Protein AF-A0A2T4UNY2-F1 (afdb_monomer)

Organism: NCBI:txid1328867

Mean predicted aligned error: 14.96 Å

Radius of gyration: 27.65 Å; Cα contacts (8 Å, |Δi|>4): 190; chains: 1; bounding box: 58×80×64 Å

Foldseek 3Di:
DPDVPVVVVPVPDDDDDDDDDDDDDDDDDDPDDDPPPPDDDDDPPPPPDPPPDDPVQVVFFLDKDWDAFPQRWIKIKTWGQKDFPDPVLRVLLSCCSNPDPLVVLLDPVQLVVLLVVQQVDQAWDQDPVRDIDGCGPPDPNDDSRNSSVSSSVVSSVVSSVVSCVVVVNPDDRPGTDIDMDMDGPPDDD

Secondary structure (DSSP, 8-state):
--SSSSTTTGGGS--------------------------S---------TTSS-HHHHTT-SEEEEEE-TTS-EEEEEEEEEE-S-HHHHHHHHHHHHHS-HHHHT-HHHHHHHHHHHHHS--EEE-TTS-EEE-STTSTT--HHHHHHHHHHHHHHHHHHHHHHHTT--S--TT-EEEEEEE-TT---

pLDDT: mean 76.14, std 20.35, range [33.59, 97.94]

Solvent-accessible surface area (backbone atoms only — not comparable to full-atom values): 12110 Å² total; per-residue (Å²): 139,88,74,80,71,65,71,76,65,65,79,80,73,84,90,83,87,84,88,82,84,90,83,83,91,84,87,83,87,86,87,72,85,80,82,79,78,84,75,87,75,96,67,86,73,73,71,88,65,79,78,88,59,64,74,75,54,70,81,50,42,52,38,72,53,71,51,72,37,83,86,67,20,56,29,40,37,38,38,31,58,59,42,52,82,48,70,65,62,34,53,51,53,49,48,46,52,58,72,52,64,60,70,72,62,67,32,68,71,53,42,53,51,37,41,56,51,58,64,70,47,92,38,67,41,71,47,97,87,69,51,73,44,78,44,33,82,88,34,97,81,39,35,68,30,47,47,50,52,49,17,55,53,48,55,51,51,53,51,51,51,51,50,38,49,74,74,64,54,82,70,84,58,89,57,56,46,62,46,66,51,76,49,48,70,81,57,56,115

Sequence (189 aa):
MSAELDFLQNAVQEETSEAGRRKRWARPVVTGVATLLLFGGAATTAAATGLWQPPWWADEALTSFSYTLPSGAECNHLVGVVQGSDPESIAIVESFYRDTDIDALLNEDAIDTAIAQIRSEENMFVNDDGSKEPAGWGTAQYSADHEYDSAVSRILMNAVDAKLDAEGLLGFDQNLTYLGNGNCPGADW

Structure (mmCIF, N/CA/C/O backbone):
data_AF-A0A2T4UNY2-F1
#
_entry.id   AF-A0A2T4UNY2-F1
#
loop_
_atom_site.group_PDB
_atom_site.id
_atom_site.type_symbol
_atom_site.label_atom_id
_atom_site.label_alt_id
_atom_site.label_comp_id
_atom_site.label_asym_id
_atom_site.label_entity_id
_atom_site.label_seq_id
_atom_site.pdbx_PDB_ins_code
_atom_site.Cartn_x
_atom_site.Cartn_y
_atom_site.Cartn_z
_atom_site.occupancy
_atom_site.B_iso_or_equiv
_atom_site.auth_seq_id
_atom_site.auth_comp_id
_atom_site.auth_asym_id
_atom_site.auth_atom_id
_atom_site.pdbx_PDB_model_num
ATOM 1 N N . MET A 1 1 ? 37.351 -26.932 43.961 1.00 53.97 1 MET A N 1
ATOM 2 C CA . MET A 1 1 ? 37.799 -27.148 42.568 1.00 53.97 1 MET A CA 1
ATOM 3 C C . MET A 1 1 ? 38.320 -28.569 42.459 1.00 53.97 1 MET A C 1
ATOM 5 O O . MET A 1 1 ? 39.057 -28.970 43.348 1.00 53.97 1 MET A O 1
ATOM 9 N N . SER A 1 2 ? 37.921 -29.279 41.401 1.00 55.59 2 SER A N 1
ATOM 10 C CA . SER A 1 2 ? 38.406 -30.616 41.000 1.00 55.59 2 SER A CA 1
ATOM 11 C C . SER A 1 2 ? 37.758 -31.843 41.655 1.00 55.59 2 SER A C 1
ATOM 13 O O . SER A 1 2 ? 38.454 -32.667 42.234 1.00 55.59 2 SER A O 1
ATOM 15 N N . ALA A 1 3 ? 36.435 -31.992 41.518 1.00 48.09 3 ALA A N 1
ATOM 16 C CA . ALA A 1 3 ? 35.792 -33.311 41.647 1.00 48.09 3 ALA A CA 1
ATOM 17 C C . ALA A 1 3 ? 34.565 -33.505 40.727 1.00 48.09 3 ALA A C 1
ATOM 19 O O . ALA A 1 3 ? 34.232 -34.636 40.403 1.00 48.09 3 ALA A O 1
ATOM 20 N N . GLU A 1 4 ? 33.928 -32.434 40.236 1.00 47.62 4 GLU A N 1
ATOM 21 C CA . GLU A 1 4 ? 32.781 -32.544 39.307 1.00 47.62 4 GLU A CA 1
ATOM 22 C C . GLU A 1 4 ? 33.158 -32.494 37.813 1.00 47.62 4 GLU A C 1
ATOM 24 O O . GLU A 1 4 ? 32.298 -32.660 36.954 1.00 47.62 4 GLU A O 1
ATOM 29 N N . LEU A 1 5 ? 34.441 -32.310 37.479 1.00 47.47 5 LEU A N 1
ATOM 30 C CA . LEU A 1 5 ? 34.909 -32.251 36.084 1.00 47.47 5 LEU A CA 1
ATOM 31 C C . LEU A 1 5 ? 35.258 -33.623 35.474 1.00 47.47 5 LEU A C 1
ATOM 33 O O . LEU A 1 5 ? 35.320 -33.727 34.253 1.00 47.47 5 LEU A O 1
ATOM 37 N N . ASP A 1 6 ? 35.397 -34.681 36.281 1.00 46.50 6 ASP A N 1
ATOM 38 C CA . ASP A 1 6 ? 35.794 -36.015 35.789 1.00 46.50 6 ASP A CA 1
ATOM 39 C C . ASP A 1 6 ? 34.604 -36.901 35.373 1.00 46.50 6 ASP A C 1
ATOM 41 O O . ASP A 1 6 ? 34.777 -37.894 34.665 1.00 46.50 6 ASP A O 1
ATOM 45 N N . PHE A 1 7 ? 33.371 -36.545 35.750 1.00 50.12 7 PHE A N 1
ATOM 46 C CA . PHE A 1 7 ? 32.188 -37.338 35.390 1.00 50.12 7 PHE A CA 1
ATOM 47 C C . PHE A 1 7 ? 31.704 -37.073 33.954 1.00 50.12 7 PHE A C 1
ATOM 49 O O . PHE A 1 7 ? 31.133 -37.956 33.320 1.00 50.12 7 PHE A O 1
ATOM 56 N N . LEU A 1 8 ? 31.994 -35.893 33.394 1.00 46.75 8 LEU A N 1
ATOM 57 C CA . LEU A 1 8 ? 31.591 -35.541 32.027 1.00 46.75 8 LEU A CA 1
ATOM 58 C C . LEU A 1 8 ? 32.610 -35.955 30.950 1.00 46.75 8 LEU A C 1
ATOM 60 O O . LEU A 1 8 ? 32.288 -35.893 29.767 1.00 46.75 8 LEU A O 1
ATOM 64 N N . GLN A 1 9 ? 33.806 -36.425 31.326 1.00 51.28 9 GLN A N 1
ATOM 65 C CA . GLN A 1 9 ? 34.819 -36.906 30.371 1.00 51.28 9 GLN A CA 1
ATOM 66 C C . GLN A 1 9 ? 34.769 -38.422 30.112 1.00 51.28 9 GLN A C 1
ATOM 68 O O . GLN A 1 9 ? 35.284 -38.875 29.093 1.00 51.28 9 GLN A O 1
ATOM 73 N N . ASN A 1 10 ? 34.085 -39.204 30.955 1.00 46.84 10 ASN A N 1
ATOM 74 C CA . ASN A 1 10 ? 34.029 -40.669 30.825 1.00 46.84 10 ASN A CA 1
ATOM 75 C C . ASN A 1 10 ? 32.850 -41.206 29.991 1.00 46.84 10 ASN A C 1
ATOM 77 O O . ASN A 1 10 ? 32.760 -42.408 29.774 1.00 46.84 10 ASN A O 1
ATOM 81 N N . ALA A 1 11 ? 31.967 -40.348 29.470 1.00 45.94 11 ALA A N 1
ATOM 82 C CA . ALA A 1 11 ? 30.874 -40.778 28.586 1.00 45.94 11 ALA A CA 1
ATOM 83 C C . ALA A 1 11 ? 31.282 -40.882 27.100 1.00 45.94 11 ALA A C 1
ATOM 85 O O . ALA A 1 11 ? 30.466 -41.247 26.259 1.00 45.94 11 ALA A O 1
ATOM 86 N N . VAL A 1 12 ? 32.534 -40.554 26.758 1.00 49.91 12 VAL A N 1
ATOM 87 C CA . VAL A 1 12 ? 33.008 -40.461 25.362 1.00 49.91 12 VAL A CA 1
ATOM 88 C C . VAL A 1 12 ? 33.789 -41.704 24.914 1.00 49.91 12 VAL A C 1
ATOM 90 O O . VAL A 1 12 ? 34.267 -41.761 23.784 1.00 49.91 12 VAL A O 1
ATOM 93 N N . GLN A 1 13 ? 33.918 -42.741 25.745 1.00 47.53 13 GLN A N 1
ATOM 94 C CA . GLN A 1 13 ? 34.883 -43.793 25.439 1.00 47.53 13 GLN A CA 1
ATOM 95 C C . GLN A 1 13 ? 34.463 -45.195 25.869 1.00 47.53 13 GLN A C 1
ATOM 97 O O . GLN A 1 13 ? 35.199 -45.830 26.606 1.00 47.53 13 GLN A O 1
ATOM 102 N N . GLU A 1 14 ? 33.334 -45.709 25.365 1.00 41.00 14 GLU A N 1
ATOM 103 C CA . GLU A 1 14 ? 33.102 -47.165 25.337 1.00 41.00 14 GLU A CA 1
ATOM 104 C C . GLU A 1 14 ? 31.924 -47.585 24.437 1.00 41.00 14 GLU A C 1
ATOM 106 O O . GLU A 1 14 ? 30.874 -47.998 24.901 1.00 41.00 14 GLU A O 1
ATOM 111 N N . GLU A 1 15 ? 32.107 -47.539 23.118 1.00 40.91 15 GLU A N 1
ATOM 112 C CA . GLU A 1 15 ? 31.490 -48.535 22.225 1.00 40.91 15 GLU A CA 1
ATOM 113 C C . GLU A 1 15 ? 32.466 -48.851 21.087 1.00 40.91 15 GLU A C 1
ATOM 115 O O . GLU A 1 15 ? 32.293 -48.522 19.916 1.00 40.91 15 GLU A O 1
ATOM 120 N N . THR A 1 16 ? 33.565 -49.503 21.458 1.00 40.44 16 THR A N 1
ATOM 121 C CA . THR A 1 16 ? 34.363 -50.286 20.518 1.00 40.44 16 THR A CA 1
ATOM 122 C C . THR A 1 16 ? 34.572 -51.672 21.095 1.00 40.44 16 THR A C 1
ATOM 124 O O . THR A 1 16 ? 35.519 -51.887 21.843 1.00 40.44 16 THR A O 1
ATOM 127 N N . SER A 1 17 ? 33.715 -52.619 20.721 1.00 40.00 17 SER A N 1
ATOM 128 C CA . SER A 1 17 ? 34.119 -54.014 20.533 1.00 40.00 17 SER A CA 1
ATOM 129 C C . SER A 1 17 ? 32.975 -54.8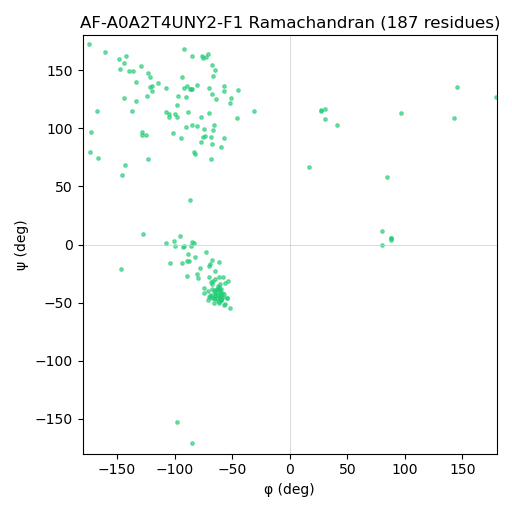29 19.938 1.00 40.00 17 SER A C 1
ATOM 131 O O . SER A 1 17 ? 32.178 -55.386 20.677 1.00 40.00 17 SER A O 1
ATOM 133 N N . GLU A 1 18 ? 32.985 -55.014 18.619 1.00 44.75 18 GLU A N 1
ATOM 134 C CA . GLU A 1 18 ? 32.716 -56.331 18.036 1.00 44.75 18 GLU A CA 1
ATOM 135 C C . GLU A 1 18 ? 33.590 -56.525 16.786 1.00 44.75 18 GLU A C 1
ATOM 137 O O . GLU A 1 18 ? 33.676 -55.683 15.891 1.00 44.75 18 GLU A O 1
ATOM 142 N N . ALA A 1 19 ? 34.331 -57.632 16.778 1.00 39.38 19 ALA A N 1
ATOM 143 C CA . ALA A 1 19 ? 35.347 -57.970 15.793 1.00 39.38 19 ALA A CA 1
ATOM 144 C C . ALA A 1 19 ? 34.762 -58.796 14.634 1.00 39.38 19 ALA A C 1
ATOM 146 O O . ALA A 1 19 ? 34.096 -59.802 14.862 1.00 39.38 19 ALA A O 1
ATOM 147 N N . GLY A 1 20 ? 35.104 -58.457 13.381 1.00 35.16 20 GLY A N 1
ATOM 148 C CA . GLY A 1 20 ? 34.684 -59.254 12.219 1.00 35.16 20 GLY A CA 1
ATOM 149 C C . GLY A 1 20 ? 35.257 -58.850 10.849 1.00 35.16 20 GLY A C 1
ATOM 150 O O . GLY A 1 20 ? 34.577 -58.238 10.044 1.00 35.16 20 GLY A O 1
ATOM 151 N N . ARG A 1 21 ? 36.505 -59.255 10.558 1.00 43.34 21 ARG A N 1
ATOM 152 C CA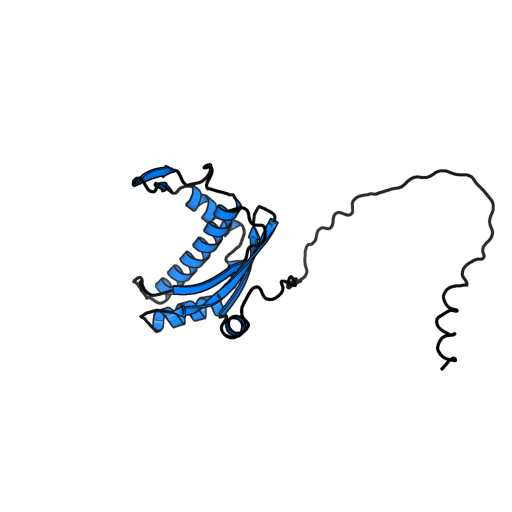 . ARG A 1 21 ? 37.082 -59.612 9.226 1.00 43.34 21 ARG A CA 1
ATOM 153 C C . ARG A 1 21 ? 36.744 -58.779 7.948 1.00 43.34 21 ARG A C 1
ATOM 155 O O . ARG A 1 21 ? 35.806 -59.067 7.221 1.00 43.34 21 ARG A O 1
ATOM 162 N N . ARG A 1 22 ? 37.719 -57.937 7.555 1.00 48.34 22 ARG A N 1
ATOM 163 C CA . ARG A 1 22 ? 38.259 -57.616 6.195 1.00 48.34 22 ARG A CA 1
ATOM 164 C C . ARG A 1 22 ? 37.334 -57.691 4.949 1.00 48.34 22 ARG A C 1
ATOM 166 O O . ARG A 1 22 ? 37.122 -58.784 4.426 1.00 48.34 22 ARG A O 1
ATOM 173 N N . LYS A 1 23 ? 37.117 -56.540 4.277 1.00 40.69 23 LYS A N 1
ATOM 174 C CA . LYS A 1 23 ? 37.312 -56.366 2.809 1.00 40.69 23 LYS A CA 1
ATOM 175 C C . LYS A 1 23 ? 37.286 -54.887 2.343 1.00 40.69 23 LYS A C 1
ATOM 177 O O . LYS A 1 23 ? 36.274 -54.218 2.428 1.00 40.69 23 LYS A O 1
ATOM 182 N N . ARG A 1 24 ? 38.450 -54.440 1.846 1.00 39.66 24 ARG A N 1
ATOM 183 C CA . ARG A 1 24 ? 38.755 -53.505 0.731 1.00 39.66 24 ARG A CA 1
ATOM 184 C C . ARG A 1 24 ? 37.737 -52.410 0.316 1.00 39.66 24 ARG A C 1
ATOM 186 O O . ARG A 1 24 ? 36.717 -52.718 -0.276 1.00 39.66 24 ARG A O 1
ATOM 193 N N . TRP A 1 25 ? 38.164 -51.152 0.496 1.00 45.66 25 TRP A N 1
ATOM 194 C CA . TRP A 1 25 ? 38.106 -49.994 -0.428 1.00 45.66 25 TRP A CA 1
ATOM 195 C C . TRP A 1 25 ? 36.996 -49.943 -1.502 1.00 45.66 25 TRP A C 1
ATOM 197 O O . TRP A 1 25 ? 37.083 -50.674 -2.484 1.00 45.66 25 TRP A O 1
ATOM 207 N N . ALA A 1 26 ? 36.092 -48.956 -1.391 1.00 43.84 26 ALA A N 1
ATOM 208 C CA . ALA A 1 26 ? 35.826 -47.901 -2.393 1.00 43.84 26 ALA A CA 1
ATOM 209 C C . ALA A 1 26 ? 34.689 -46.959 -1.915 1.00 43.84 26 ALA A C 1
ATOM 211 O O . ALA A 1 26 ? 33.610 -47.411 -1.553 1.00 43.84 26 ALA A O 1
ATOM 212 N N . ARG A 1 27 ? 34.948 -45.645 -1.909 1.00 45.12 27 ARG A N 1
ATOM 213 C CA . ARG A 1 27 ? 33.953 -44.540 -1.857 1.00 45.12 27 ARG A CA 1
ATOM 214 C C . ARG A 1 27 ? 33.299 -44.390 -3.260 1.00 45.12 27 ARG A C 1
ATOM 216 O O . ARG A 1 27 ? 33.960 -44.855 -4.191 1.00 45.12 27 ARG A O 1
ATOM 223 N N . PRO A 1 28 ? 32.126 -43.732 -3.483 1.00 48.19 28 PRO A N 1
ATOM 224 C CA . PRO A 1 28 ? 31.689 -42.487 -2.822 1.00 48.19 28 PRO A CA 1
ATOM 225 C C . PRO A 1 28 ? 30.170 -42.247 -2.578 1.00 48.19 28 PRO A C 1
ATOM 227 O O . PRO A 1 28 ? 29.296 -42.824 -3.209 1.00 48.19 28 PRO A O 1
ATOM 230 N N . VAL A 1 29 ? 29.924 -41.334 -1.627 1.00 48.44 29 VAL A N 1
ATOM 231 C CA . VAL A 1 29 ? 28.964 -40.204 -1.602 1.00 48.44 29 VAL A CA 1
ATOM 232 C C . VAL A 1 29 ? 27.646 -40.349 -2.385 1.00 48.44 29 VAL A C 1
ATOM 234 O O . VAL A 1 29 ? 27.611 -40.181 -3.600 1.00 48.44 29 VAL A O 1
ATOM 237 N N . VAL A 1 30 ? 26.541 -40.509 -1.648 1.00 45.00 30 VAL A N 1
ATOM 238 C CA . VAL A 1 30 ? 25.178 -40.210 -2.117 1.00 45.00 30 VAL A CA 1
ATOM 239 C C . VAL A 1 30 ? 24.782 -38.863 -1.512 1.00 45.00 30 VAL A C 1
ATOM 241 O O . VAL A 1 30 ? 24.361 -38.796 -0.361 1.00 45.00 30 VAL A O 1
ATOM 244 N N . THR A 1 31 ? 24.959 -37.781 -2.269 1.00 47.00 31 THR A N 1
ATOM 245 C CA . THR A 1 31 ? 24.364 -36.476 -1.946 1.00 47.00 31 THR A CA 1
ATOM 246 C C . THR A 1 31 ? 23.053 -36.390 -2.717 1.00 47.00 31 THR A C 1
ATOM 248 O O . THR A 1 31 ? 23.039 -36.036 -3.892 1.00 47.00 31 THR A O 1
ATOM 251 N N . GLY A 1 32 ? 21.962 -36.816 -2.084 1.00 40.09 32 GLY A N 1
ATOM 252 C CA . GLY A 1 32 ? 20.610 -36.735 -2.631 1.00 40.09 32 GLY A CA 1
ATOM 253 C C . GLY A 1 32 ? 19.841 -35.617 -1.941 1.00 40.09 32 GLY A C 1
ATOM 254 O O . GLY A 1 32 ? 19.542 -35.726 -0.759 1.00 40.09 32 G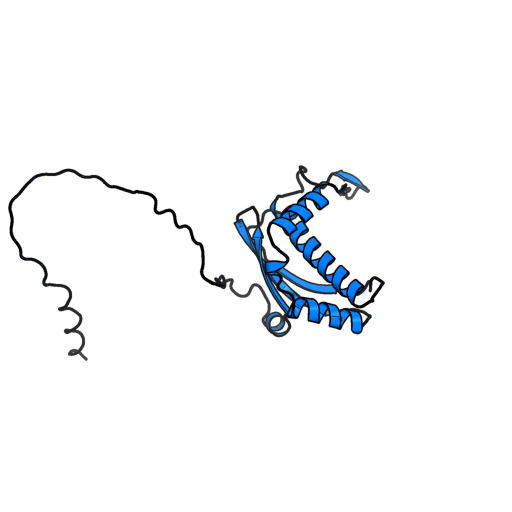LY A O 1
ATOM 255 N N . VAL A 1 33 ? 19.596 -34.550 -2.697 1.00 47.66 33 VAL A N 1
ATOM 256 C CA .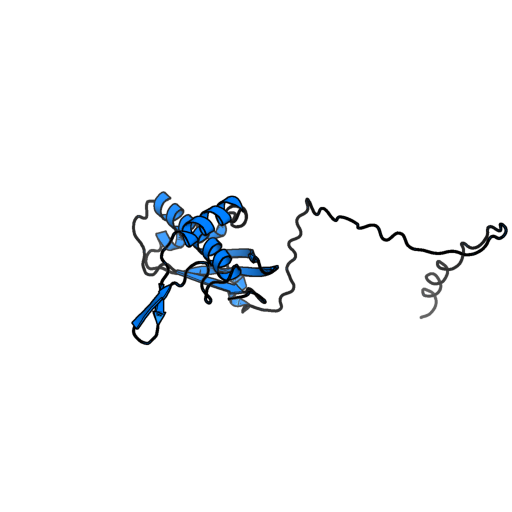 VAL A 1 33 ? 18.834 -33.329 -2.397 1.00 47.66 33 VAL A CA 1
ATOM 257 C C . VAL A 1 33 ? 17.675 -33.559 -1.415 1.00 47.66 33 VAL A C 1
ATOM 259 O O . VAL A 1 33 ? 16.707 -34.240 -1.741 1.00 47.66 33 VAL A O 1
ATOM 262 N N . ALA A 1 34 ? 17.757 -32.948 -0.230 1.00 43.97 34 ALA A N 1
ATOM 263 C CA . ALA A 1 34 ? 16.608 -32.784 0.651 1.00 43.97 34 ALA A CA 1
ATOM 264 C C . ALA A 1 34 ? 15.787 -31.588 0.151 1.00 43.97 34 ALA A C 1
ATOM 266 O O . ALA A 1 34 ? 16.161 -30.434 0.351 1.00 43.97 34 ALA A O 1
ATOM 267 N N . THR A 1 35 ? 14.684 -31.863 -0.538 1.00 47.50 35 THR A N 1
ATOM 268 C CA . THR A 1 35 ? 13.620 -30.891 -0.800 1.00 47.50 35 THR A CA 1
ATOM 269 C C . THR A 1 35 ? 12.955 -30.533 0.528 1.00 47.50 35 THR A C 1
ATOM 271 O O . THR A 1 35 ? 12.109 -31.269 1.033 1.00 47.50 35 THR A O 1
ATOM 274 N N . LEU A 1 36 ? 13.350 -29.406 1.120 1.00 48.91 36 LEU A N 1
ATOM 275 C CA . LEU A 1 36 ? 12.622 -28.802 2.234 1.00 48.91 36 LEU A CA 1
ATOM 276 C C . LEU A 1 36 ? 11.385 -28.088 1.678 1.00 48.91 36 LEU A C 1
ATOM 278 O O . LEU A 1 36 ? 11.418 -26.911 1.339 1.00 48.91 36 LEU A O 1
ATOM 282 N N . LEU A 1 37 ? 10.292 -28.843 1.566 1.00 50.94 37 LEU A N 1
ATOM 283 C CA . LEU A 1 37 ? 8.938 -28.300 1.527 1.00 50.94 37 LEU A CA 1
ATOM 284 C C . LEU A 1 37 ? 8.639 -27.714 2.913 1.00 50.94 37 LEU A C 1
ATOM 286 O O . LEU A 1 37 ? 8.224 -28.437 3.817 1.00 50.94 37 LEU A O 1
ATOM 290 N N . LEU A 1 38 ? 8.893 -26.420 3.098 1.00 50.28 38 LEU A N 1
ATOM 291 C CA . LEU A 1 38 ? 8.460 -25.683 4.285 1.00 50.28 38 LEU A CA 1
ATOM 292 C C . LEU A 1 38 ? 6.998 -25.262 4.099 1.00 50.28 38 LEU A C 1
ATOM 294 O O . LEU A 1 38 ? 6.695 -24.124 3.769 1.00 50.28 38 LEU A O 1
ATOM 298 N N . PHE A 1 39 ? 6.086 -26.213 4.301 1.00 57.59 39 PHE A N 1
ATOM 299 C CA . PHE A 1 39 ? 4.699 -25.906 4.631 1.00 57.59 39 PHE A CA 1
ATOM 300 C C . PHE A 1 39 ? 4.526 -26.018 6.144 1.00 57.59 39 PHE A C 1
ATOM 302 O O . PHE A 1 39 ? 4.692 -27.098 6.710 1.00 57.59 39 PHE A O 1
ATOM 309 N N . GLY A 1 40 ? 4.123 -24.914 6.770 1.00 39.28 40 GLY A N 1
ATOM 310 C CA . GLY A 1 40 ? 3.494 -24.915 8.086 1.00 39.28 40 GLY A CA 1
ATOM 311 C C . GLY A 1 40 ? 4.434 -24.643 9.256 1.00 39.28 40 GLY A C 1
ATOM 312 O O . GLY A 1 40 ? 5.245 -25.480 9.642 1.00 39.28 40 GLY A O 1
ATOM 313 N N . GLY A 1 41 ? 4.227 -23.496 9.893 1.00 33.59 41 GLY A N 1
ATOM 314 C CA . GLY A 1 41 ? 4.743 -23.223 11.227 1.00 33.59 41 GLY A CA 1
ATOM 315 C C . GLY A 1 41 ? 5.186 -21.782 11.360 1.00 33.59 41 GLY A C 1
ATOM 316 O O . GLY A 1 41 ? 6.202 -21.402 10.794 1.00 33.59 41 GLY A O 1
ATOM 317 N N . ALA A 1 42 ? 4.416 -21.005 12.119 1.00 46.72 42 ALA A N 1
ATOM 318 C CA . ALA A 1 42 ? 4.745 -19.651 12.521 1.00 46.72 42 ALA A CA 1
ATOM 319 C C . ALA A 1 42 ? 6.198 -19.565 13.012 1.00 46.72 42 ALA A C 1
ATOM 321 O O . ALA A 1 42 ? 6.542 -20.043 14.093 1.00 46.72 42 ALA A O 1
ATOM 322 N N . ALA A 1 43 ? 7.038 -18.934 12.208 1.00 35.72 43 ALA A N 1
ATOM 323 C CA . ALA A 1 43 ? 8.270 -18.343 12.665 1.00 35.72 43 ALA A CA 1
ATOM 324 C C . ALA A 1 43 ? 8.196 -16.894 12.211 1.00 35.72 43 ALA A C 1
ATOM 326 O O . ALA A 1 43 ? 8.548 -16.568 11.084 1.00 35.72 43 ALA A O 1
ATOM 327 N N . THR A 1 44 ? 7.726 -16.022 13.102 1.00 43.28 44 THR A N 1
ATOM 328 C CA . THR A 1 44 ? 8.165 -14.631 13.090 1.00 43.28 44 THR A CA 1
ATOM 329 C C . THR A 1 44 ? 9.677 -14.683 13.285 1.00 43.28 44 THR A C 1
ATOM 331 O O . THR A 1 44 ? 10.182 -14.646 14.411 1.00 43.28 44 THR A O 1
ATOM 334 N N . THR A 1 45 ? 10.429 -14.882 12.207 1.00 39.41 45 THR A N 1
ATOM 335 C CA . THR A 1 45 ? 11.839 -14.539 12.196 1.00 39.41 45 THR A CA 1
ATOM 336 C C . THR A 1 45 ? 11.861 -13.029 12.284 1.00 39.41 45 THR A C 1
ATOM 338 O O . THR A 1 45 ? 11.857 -12.342 11.271 1.00 39.41 45 THR A O 1
ATOM 341 N N . ALA A 1 46 ? 11.831 -12.513 13.515 1.00 44.50 46 ALA A N 1
ATOM 342 C CA . ALA A 1 46 ? 12.311 -11.180 13.804 1.00 44.50 46 ALA A CA 1
ATOM 343 C C . ALA A 1 46 ? 13.766 -11.179 13.337 1.00 44.50 46 ALA A C 1
ATOM 345 O O . ALA A 1 46 ? 14.665 -11.639 14.049 1.00 44.50 46 ALA A O 1
ATOM 346 N N . ALA A 1 47 ? 13.980 -10.793 12.080 1.00 46.28 47 ALA A N 1
ATOM 347 C CA . ALA A 1 47 ? 15.302 -10.549 11.562 1.00 46.28 47 ALA A CA 1
ATOM 348 C C . ALA A 1 47 ? 15.944 -9.577 12.550 1.00 46.28 47 ALA A C 1
ATOM 350 O O . ALA A 1 47 ? 15.383 -8.528 12.861 1.00 46.28 47 ALA A O 1
ATOM 351 N N . ALA A 1 48 ? 17.078 -9.974 13.124 1.00 44.69 48 ALA A N 1
ATOM 352 C CA . ALA A 1 48 ? 17.849 -9.135 14.021 1.00 44.69 48 ALA A CA 1
ATOM 353 C C . ALA A 1 48 ? 18.451 -7.972 13.214 1.00 44.69 48 ALA A C 1
ATOM 355 O O . ALA A 1 48 ? 19.638 -7.960 12.899 1.00 44.69 48 ALA A O 1
ATOM 356 N N . THR A 1 49 ? 17.623 -7.004 12.832 1.00 45.84 49 THR A N 1
ATOM 357 C CA . THR A 1 49 ? 18.032 -5.754 12.206 1.00 45.84 49 THR A CA 1
ATOM 358 C C . THR A 1 49 ? 18.266 -4.761 13.334 1.00 45.84 49 THR A C 1
ATOM 360 O O . THR A 1 49 ? 17.320 -4.248 13.932 1.00 45.84 49 THR A O 1
ATOM 363 N N . GLY A 1 50 ? 19.530 -4.544 13.695 1.00 46.75 50 GLY A N 1
ATOM 364 C CA . GLY A 1 50 ? 19.895 -3.538 14.689 1.00 46.75 50 GLY A CA 1
ATOM 365 C C . GLY A 1 50 ? 19.264 -2.186 14.348 1.00 46.75 50 GLY A C 1
ATOM 366 O O . GLY A 1 50 ? 19.423 -1.725 13.226 1.00 46.75 50 GLY A O 1
ATOM 367 N N . LEU A 1 51 ? 18.531 -1.616 15.315 1.00 53.59 51 LEU A N 1
ATOM 368 C CA . LEU A 1 51 ? 17.969 -0.256 15.359 1.00 53.59 51 LEU A CA 1
ATOM 369 C C . LEU A 1 51 ? 17.907 0.476 14.004 1.00 53.59 51 LEU A C 1
ATOM 371 O O . LEU A 1 51 ? 18.576 1.490 13.815 1.00 53.59 51 LEU A O 1
ATOM 375 N N . TRP A 1 52 ? 17.080 0.007 13.066 1.00 64.44 52 TRP A N 1
ATOM 376 C CA . TRP A 1 52 ? 16.768 0.814 11.879 1.00 64.44 52 TRP A CA 1
ATOM 377 C C . TRP A 1 52 ? 15.835 1.987 12.221 1.00 64.44 52 TRP A C 1
ATOM 379 O O . TRP A 1 52 ? 15.574 2.843 11.379 1.00 64.44 52 TRP A O 1
ATOM 389 N N . GLN A 1 53 ? 15.344 2.044 13.467 1.00 66.19 53 GLN A N 1
ATOM 390 C CA . GLN A 1 53 ? 14.390 3.042 13.927 1.00 66.19 53 GLN A CA 1
ATOM 391 C C . GLN A 1 53 ? 14.756 3.603 15.295 1.00 66.19 53 GLN A C 1
ATOM 393 O O . GLN A 1 53 ? 15.318 2.892 16.137 1.00 66.19 53 GLN A O 1
ATOM 398 N N . PRO A 1 54 ? 14.409 4.874 15.545 1.00 60.94 54 PRO A N 1
ATOM 399 C CA . PRO A 1 54 ? 14.513 5.437 16.872 1.00 60.94 54 PRO A CA 1
ATOM 400 C C . PRO A 1 54 ? 13.531 4.774 17.856 1.00 60.94 54 PRO A C 1
ATOM 402 O O . PRO A 1 54 ? 12.400 4.484 17.468 1.00 60.94 54 PRO A O 1
ATOM 405 N N . PRO A 1 55 ? 13.896 4.598 19.141 1.00 61.62 55 PRO A N 1
ATOM 406 C CA . PRO A 1 55 ? 13.055 3.904 20.122 1.00 61.62 55 PRO A CA 1
ATOM 407 C C . PRO A 1 55 ? 11.647 4.492 20.287 1.00 61.62 55 PRO A C 1
ATOM 409 O O . PRO A 1 55 ? 10.702 3.747 20.503 1.00 61.62 55 PRO A O 1
ATOM 412 N N . TRP A 1 56 ? 11.495 5.813 20.140 1.00 63.91 56 TRP A N 1
ATOM 413 C CA . TRP A 1 56 ? 10.211 6.499 20.325 1.00 63.91 56 TRP A CA 1
ATOM 414 C C . TRP A 1 56 ? 9.171 6.179 19.239 1.00 63.91 56 TRP A C 1
ATOM 416 O O . TRP A 1 56 ? 7.992 6.416 19.455 1.00 63.91 56 TRP A O 1
ATOM 426 N N . TRP A 1 57 ? 9.578 5.627 18.090 1.00 64.50 57 TRP A N 1
ATOM 427 C CA . TRP A 1 57 ? 8.642 5.170 17.055 1.00 64.50 57 TRP A CA 1
ATOM 428 C C . TRP A 1 57 ? 8.025 3.808 17.367 1.00 64.50 57 TRP A C 1
ATOM 430 O O . TRP A 1 57 ? 6.907 3.540 16.943 1.00 64.50 57 TRP A O 1
ATOM 440 N N . ALA A 1 58 ? 8.734 2.947 18.101 1.00 62.53 58 ALA A N 1
ATOM 441 C CA . ALA A 1 58 ? 8.226 1.619 18.432 1.00 62.53 58 ALA A CA 1
ATOM 442 C C . ALA A 1 58 ? 7.034 1.687 19.401 1.00 62.53 58 ALA A C 1
ATOM 444 O O . ALA A 1 58 ? 6.124 0.870 19.304 1.00 62.53 58 ALA A O 1
ATOM 445 N N . ASP A 1 59 ? 7.020 2.681 20.295 1.00 65.38 59 ASP A N 1
ATOM 446 C CA . ASP A 1 59 ? 5.954 2.863 21.287 1.00 65.38 59 ASP A CA 1
ATOM 447 C C . ASP A 1 59 ? 4.677 3.502 20.695 1.00 65.38 59 ASP A C 1
ATOM 449 O O . ASP A 1 59 ? 3.599 3.367 21.272 1.00 65.38 59 ASP A O 1
ATOM 453 N N . GLU A 1 60 ? 4.781 4.184 19.548 1.00 73.56 60 GLU A N 1
ATOM 454 C CA . GLU A 1 60 ? 3.675 4.891 18.874 1.00 73.56 60 GLU A CA 1
ATOM 455 C C . GLU A 1 60 ? 3.194 4.185 17.592 1.00 73.56 60 GLU A C 1
ATOM 457 O O . GLU A 1 60 ? 2.290 4.674 16.908 1.00 73.56 60 GLU A O 1
ATOM 462 N N . ALA A 1 61 ? 3.790 3.041 17.246 1.00 80.31 61 ALA A N 1
ATOM 463 C CA . ALA A 1 61 ? 3.408 2.273 16.069 1.00 80.31 61 ALA A CA 1
ATOM 464 C C . ALA A 1 61 ? 2.004 1.673 16.237 1.00 80.31 61 ALA A C 1
ATOM 466 O O . ALA A 1 61 ? 1.701 1.001 17.223 1.00 80.31 61 ALA A O 1
ATOM 467 N N . LEU A 1 62 ? 1.151 1.891 15.239 1.00 86.50 62 LEU A N 1
ATOM 468 C CA . LEU A 1 62 ? -0.159 1.256 15.130 1.00 86.50 62 LEU A CA 1
ATOM 469 C C . LEU A 1 62 ? -0.021 -0.205 14.715 1.00 86.50 62 LEU A C 1
ATOM 471 O O . LEU A 1 62 ? -0.728 -1.060 15.240 1.00 86.50 62 LEU A O 1
ATOM 475 N N . THR A 1 63 ? 0.884 -0.477 13.773 1.00 88.69 63 THR A N 1
ATOM 476 C CA . THR A 1 63 ? 1.181 -1.823 13.286 1.00 88.69 63 THR A CA 1
ATOM 477 C C . THR A 1 63 ? 2.545 -1.872 12.596 1.00 88.69 63 THR A C 1
ATOM 479 O O . THR A 1 63 ? 3.140 -0.843 12.257 1.00 88.69 63 THR A O 1
ATOM 482 N N . SER A 1 64 ? 3.037 -3.088 12.383 1.00 89.69 64 SER A N 1
ATOM 483 C CA . SER A 1 64 ? 4.217 -3.385 11.580 1.00 89.69 64 SER A CA 1
ATOM 484 C C . SER A 1 64 ? 3.921 -4.549 10.650 1.00 89.69 64 SER A C 1
ATOM 486 O O . SER A 1 64 ? 3.331 -5.530 11.100 1.00 89.69 64 SER A O 1
ATOM 488 N N . PHE A 1 65 ? 4.394 -4.494 9.413 1.00 90.44 65 PHE A N 1
ATOM 489 C CA . PHE A 1 65 ? 4.275 -5.605 8.471 1.00 90.44 65 PHE A CA 1
ATOM 490 C C . PHE A 1 65 ? 5.536 -5.731 7.617 1.00 90.44 65 PHE A C 1
ATOM 492 O O . PHE A 1 65 ? 6.349 -4.805 7.535 1.00 90.44 65 PHE A O 1
ATOM 499 N N . SER A 1 66 ? 5.714 -6.892 6.997 1.00 93.25 66 SER A N 1
ATOM 500 C CA . SER A 1 66 ? 6.867 -7.183 6.147 1.00 93.25 66 SER A CA 1
ATOM 501 C C . SER A 1 66 ? 6.455 -7.954 4.905 1.00 93.25 66 SER A C 1
ATOM 503 O O . SER A 1 66 ? 5.517 -8.744 4.958 1.00 93.25 66 SER A O 1
ATOM 505 N N . TYR A 1 67 ? 7.177 -7.759 3.808 1.00 94.25 67 TYR A N 1
ATOM 506 C CA . TYR A 1 67 ? 6.997 -8.513 2.569 1.00 94.25 67 TYR A CA 1
ATOM 507 C C . TYR A 1 67 ? 8.331 -8.682 1.848 1.00 94.25 67 TYR A C 1
ATOM 509 O O . TYR A 1 67 ? 9.222 -7.835 1.941 1.00 94.25 67 TYR A O 1
ATOM 517 N N . THR A 1 68 ? 8.447 -9.770 1.094 1.00 95.38 68 THR A N 1
ATOM 518 C CA . THR A 1 68 ? 9.619 -10.055 0.269 1.00 95.38 68 THR A CA 1
ATOM 519 C C . THR A 1 68 ? 9.425 -9.465 -1.124 1.00 95.38 68 THR A C 1
ATOM 521 O O . THR A 1 68 ? 8.432 -9.742 -1.796 1.00 95.38 68 THR A O 1
ATOM 524 N N . LEU A 1 69 ? 10.389 -8.668 -1.573 1.00 95.56 69 LEU A N 1
ATOM 525 C CA . LEU A 1 69 ? 10.440 -8.138 -2.931 1.00 95.56 69 LEU A CA 1
ATOM 526 C C . LEU A 1 69 ? 10.886 -9.212 -3.943 1.00 95.56 69 LEU A C 1
ATOM 528 O O . LEU A 1 69 ? 11.540 -10.186 -3.558 1.00 95.56 69 LEU A O 1
ATOM 532 N N . PRO A 1 70 ? 10.616 -9.035 -5.250 1.00 95.31 70 PRO A N 1
ATOM 533 C CA . PRO A 1 70 ? 11.081 -9.940 -6.306 1.00 95.31 70 PRO A CA 1
ATOM 534 C C . PRO A 1 70 ? 12.594 -10.210 -6.323 1.00 95.31 70 PRO A C 1
ATOM 536 O O . PRO A 1 70 ? 13.012 -11.314 -6.681 1.00 95.31 70 PRO A O 1
ATOM 539 N N . SER A 1 71 ? 13.426 -9.250 -5.913 1.00 93.19 71 SER A N 1
ATOM 540 C CA . SER A 1 71 ? 14.875 -9.437 -5.735 1.00 93.19 71 SER A CA 1
ATOM 541 C C . SER A 1 71 ? 15.255 -10.385 -4.587 1.00 93.19 71 SER A C 1
ATOM 543 O O . SER A 1 71 ? 16.406 -10.820 -4.499 1.00 93.19 71 SER A O 1
ATOM 545 N N . GLY A 1 72 ? 14.305 -10.719 -3.711 1.00 94.75 72 GLY A N 1
ATOM 546 C CA . GLY A 1 72 ? 14.517 -11.440 -2.458 1.00 94.75 72 GLY A CA 1
ATOM 547 C C . GLY A 1 72 ? 14.849 -10.532 -1.271 1.00 94.75 72 GLY A C 1
ATOM 548 O O . GLY A 1 72 ? 15.141 -11.044 -0.190 1.00 94.75 72 GLY A O 1
ATOM 549 N N . ALA A 1 73 ? 14.841 -9.206 -1.448 1.00 93.62 73 ALA A N 1
ATOM 550 C CA . ALA A 1 73 ? 14.998 -8.263 -0.348 1.00 93.62 73 ALA A CA 1
ATOM 551 C C . ALA A 1 73 ? 13.760 -8.268 0.565 1.00 93.62 73 ALA A C 1
ATOM 553 O O . ALA A 1 73 ? 12.626 -8.224 0.095 1.00 93.62 73 ALA A O 1
ATOM 554 N N . GLU A 1 74 ? 13.980 -8.293 1.878 1.00 94.19 74 GLU A N 1
ATOM 555 C CA . GLU A 1 74 ? 12.909 -8.218 2.876 1.00 94.19 74 GLU A CA 1
ATOM 556 C C . GLU A 1 74 ? 12.612 -6.755 3.218 1.00 94.19 74 GLU A C 1
ATOM 558 O O . GLU A 1 74 ? 13.447 -6.060 3.809 1.00 94.19 74 GLU A O 1
ATOM 563 N N . CYS A 1 75 ? 11.415 -6.289 2.871 1.00 92.25 75 CYS A N 1
ATOM 564 C CA . CYS A 1 75 ? 10.898 -4.988 3.268 1.00 92.25 75 CYS A CA 1
ATOM 565 C C . CYS A 1 75 ? 10.208 -5.077 4.622 1.00 92.25 75 CYS A C 1
ATOM 567 O O . CYS A 1 75 ? 9.371 -5.945 4.846 1.00 92.25 75 CYS A O 1
ATOM 569 N N . ASN A 1 76 ? 10.506 -4.131 5.508 1.00 91.12 76 ASN A N 1
ATOM 570 C CA . ASN A 1 76 ? 9.807 -3.955 6.776 1.00 91.12 76 ASN A CA 1
ATOM 571 C C . ASN A 1 76 ? 9.177 -2.567 6.802 1.00 91.12 76 ASN A C 1
ATOM 573 O O . ASN A 1 76 ? 9.862 -1.581 6.531 1.00 91.12 76 ASN A O 1
ATOM 577 N N . HIS A 1 77 ? 7.907 -2.485 7.175 1.00 87.94 77 HIS A N 1
ATOM 578 C CA . HIS A 1 77 ? 7.172 -1.236 7.326 1.00 87.94 77 HIS A CA 1
ATOM 579 C C . HIS A 1 77 ? 6.648 -1.096 8.744 1.00 87.94 77 HIS A C 1
ATOM 581 O O . HIS A 1 77 ? 6.082 -2.030 9.311 1.00 87.94 77 HIS A O 1
ATOM 587 N N . LEU A 1 78 ? 6.816 0.100 9.300 1.00 87.44 78 LEU A N 1
ATOM 588 C CA . LEU A 1 78 ? 6.066 0.552 10.462 1.00 87.44 78 LEU A CA 1
ATOM 589 C C . LEU A 1 78 ? 5.053 1.599 10.037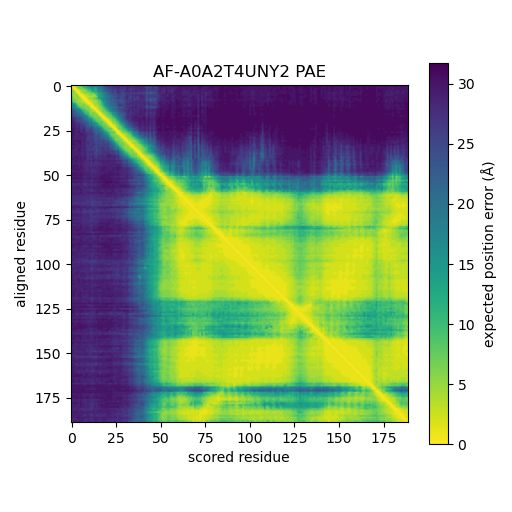 1.00 87.44 78 LEU A C 1
ATOM 591 O O . LEU A 1 78 ? 5.402 2.562 9.349 1.00 87.44 78 LEU A O 1
ATOM 595 N N . VAL A 1 79 ? 3.834 1.444 10.538 1.00 87.12 79 VAL A N 1
ATOM 596 C CA . VAL A 1 79 ? 2.785 2.453 10.443 1.00 87.12 79 VAL A CA 1
ATOM 597 C C . VAL A 1 79 ? 2.643 3.106 11.809 1.00 87.12 79 VAL A C 1
ATOM 599 O O . VAL A 1 79 ? 2.252 2.459 12.777 1.00 87.12 79 VAL A O 1
ATOM 602 N N . GLY A 1 80 ? 3.017 4.375 11.892 1.00 82.62 80 GLY A N 1
ATOM 603 C CA . GLY A 1 80 ? 2.939 5.203 13.089 1.00 82.62 80 GLY A CA 1
ATOM 604 C C . GLY A 1 80 ? 1.700 6.093 13.117 1.00 82.62 80 GLY A C 1
ATOM 605 O O . GLY A 1 80 ? 0.666 5.783 12.530 1.00 82.62 80 GLY A O 1
ATOM 606 N N . VAL A 1 81 ? 1.828 7.219 13.819 1.00 83.31 81 VAL A N 1
ATOM 607 C CA . VAL A 1 81 ? 0.738 8.167 14.087 1.00 83.31 81 VAL A CA 1
ATOM 608 C C . VAL A 1 81 ? 0.089 8.677 12.798 1.00 83.31 81 VAL A C 1
ATOM 610 O O . VAL A 1 81 ? 0.778 9.148 11.887 1.00 83.31 81 VAL A O 1
ATOM 613 N N . VAL A 1 82 ? -1.244 8.641 12.765 1.00 85.06 82 VAL A N 1
ATOM 614 C CA . VAL A 1 82 ? -2.067 9.268 11.725 1.00 85.06 82 VAL A CA 1
ATOM 615 C C . VAL A 1 82 ? -2.302 10.732 12.099 1.00 85.06 82 VAL A C 1
ATOM 617 O O . VAL A 1 82 ? -2.616 11.064 13.240 1.00 85.06 82 VAL A O 1
ATOM 620 N N . GLN A 1 83 ? -2.137 11.628 11.137 1.00 86.44 83 GLN A N 1
ATOM 621 C CA . GLN A 1 83 ? -2.359 13.063 11.268 1.00 86.44 83 GLN A CA 1
ATOM 622 C C . GLN A 1 83 ? -3.380 13.498 10.225 1.00 86.44 83 GLN A C 1
ATOM 624 O O . GLN A 1 83 ? -3.424 12.934 9.141 1.00 86.44 83 GLN A O 1
ATOM 629 N N . GLY A 1 84 ? -4.188 14.500 10.549 1.00 86.38 84 GLY A N 1
ATOM 630 C CA . GLY A 1 84 ? -5.252 14.994 9.683 1.00 86.38 84 GLY A CA 1
ATOM 631 C C . GLY A 1 84 ? -5.915 16.230 10.278 1.00 86.38 84 GLY A C 1
ATOM 632 O O . GLY A 1 84 ? -5.619 16.639 11.404 1.00 86.38 84 GLY A O 1
ATOM 633 N N . SER A 1 85 ? -6.797 16.852 9.507 1.00 87.50 85 SER A N 1
ATOM 634 C CA . SER A 1 85 ? -7.656 17.945 9.972 1.00 87.50 85 SER A CA 1
ATOM 635 C C . SER A 1 85 ? -8.974 17.445 10.548 1.00 87.50 85 SER A C 1
ATOM 637 O O . SER A 1 85 ? -9.544 18.126 11.402 1.00 87.50 85 SER A O 1
ATOM 639 N N . ASP A 1 86 ? -9.448 16.283 10.100 1.00 88.81 86 ASP A N 1
ATOM 640 C CA . ASP A 1 86 ? -10.672 15.663 10.595 1.00 88.81 86 ASP A CA 1
ATOM 641 C C . ASP A 1 86 ? -10.382 14.551 11.626 1.00 88.81 86 ASP A C 1
ATOM 643 O O . ASP A 1 86 ? -9.836 13.503 11.270 1.00 88.81 86 ASP A O 1
ATOM 647 N N . PRO A 1 87 ? -10.749 14.733 12.911 1.00 90.38 87 PRO A N 1
ATOM 648 C CA . PRO A 1 87 ? -10.514 13.729 13.947 1.00 90.38 87 PRO A CA 1
ATOM 649 C C . PRO A 1 87 ? -11.219 12.390 13.702 1.00 90.38 87 PRO A C 1
ATOM 651 O O . PRO A 1 87 ? -10.738 11.364 14.183 1.00 90.38 87 PRO A O 1
ATOM 654 N N . GLU A 1 88 ? -12.351 12.389 12.993 1.00 90.69 88 GLU A N 1
ATOM 655 C CA . GLU A 1 88 ? -13.092 11.162 12.685 1.00 90.69 88 GLU A CA 1
ATOM 656 C C . GLU A 1 88 ? -12.333 10.313 11.658 1.00 90.69 88 GLU A C 1
ATOM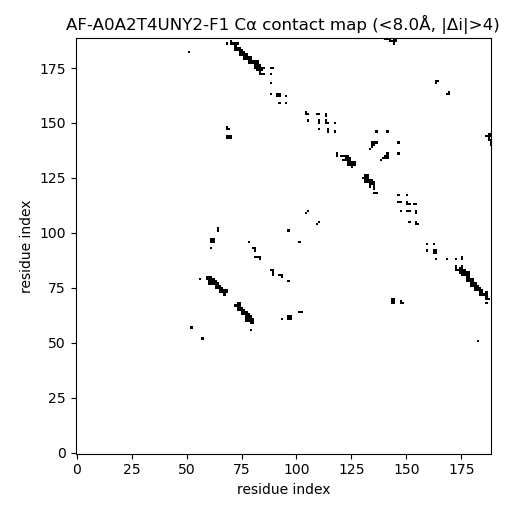 658 O O . GLU A 1 88 ? -12.063 9.137 11.915 1.00 90.69 88 GLU A O 1
ATOM 663 N N . SER A 1 89 ? -11.868 10.937 10.571 1.00 90.19 89 SER A N 1
ATOM 664 C CA . SER A 1 89 ? -10.975 10.319 9.583 1.00 90.19 89 SER A CA 1
ATOM 665 C C . SER A 1 89 ? -9.716 9.734 10.229 1.00 90.19 89 SER A C 1
ATOM 667 O O . SER A 1 89 ? -9.372 8.582 9.969 1.00 90.19 89 SER A O 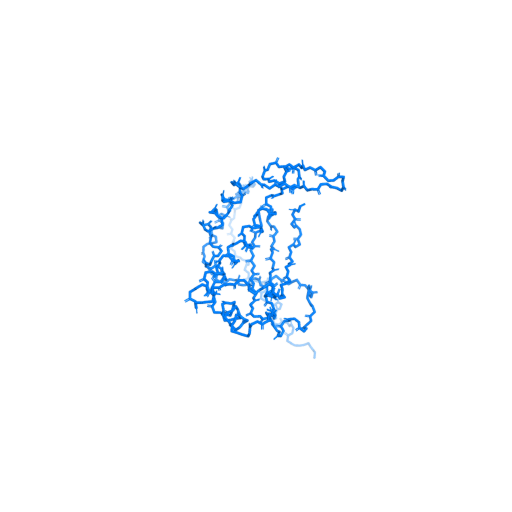1
ATOM 669 N N . ILE A 1 90 ? -9.058 10.482 11.127 1.00 91.56 90 ILE A N 1
ATOM 670 C CA . ILE A 1 90 ? -7.877 9.995 11.863 1.00 91.56 90 ILE A CA 1
ATOM 671 C C . ILE A 1 90 ? -8.214 8.714 12.634 1.00 91.56 90 ILE A C 1
ATOM 673 O O . ILE A 1 90 ? -7.525 7.707 12.485 1.00 91.56 90 ILE A O 1
ATOM 677 N N . ALA A 1 91 ? -9.284 8.728 13.433 1.00 92.00 91 ALA A N 1
ATOM 678 C CA . ALA A 1 91 ? -9.669 7.585 14.257 1.00 92.00 91 ALA A CA 1
ATOM 679 C C . ALA A 1 91 ? -10.007 6.338 13.422 1.00 92.00 91 ALA A C 1
ATOM 681 O O . ALA A 1 91 ? -9.671 5.220 13.822 1.00 92.00 91 ALA A O 1
ATOM 682 N N . ILE A 1 92 ? -10.636 6.519 12.258 1.00 92.19 92 ILE A N 1
ATOM 683 C CA . ILE A 1 92 ? -10.967 5.422 11.344 1.00 92.19 92 ILE A CA 1
ATOM 684 C C . ILE A 1 92 ? -9.707 4.803 10.744 1.00 92.19 92 ILE A C 1
ATOM 686 O O . ILE A 1 92 ? -9.584 3.578 10.746 1.00 92.19 92 ILE A O 1
ATOM 690 N N . VAL A 1 93 ? -8.754 5.614 10.279 1.00 91.88 93 VAL A N 1
ATOM 691 C CA . VAL A 1 93 ? -7.489 5.099 9.732 1.00 91.88 93 VAL A CA 1
ATOM 692 C C . VAL A 1 93 ? -6.642 4.442 10.824 1.00 91.88 93 VAL A C 1
ATOM 694 O O . VAL A 1 93 ? -6.054 3.386 10.590 1.00 91.88 93 VAL A O 1
ATOM 697 N N . GLU A 1 94 ? -6.618 4.995 12.040 1.00 92.25 94 GLU A N 1
ATOM 698 C CA . GLU A 1 94 ? -5.941 4.340 13.164 1.00 92.25 94 GLU A CA 1
ATOM 699 C C . GLU A 1 94 ? -6.545 2.967 13.482 1.00 92.25 94 GLU A C 1
ATOM 701 O O . GLU A 1 94 ? -5.805 2.001 13.669 1.00 92.25 94 GLU A O 1
ATOM 706 N N . SER A 1 95 ? -7.878 2.866 13.540 1.00 92.88 95 SER A N 1
ATOM 707 C CA . SER A 1 95 ? -8.569 1.587 13.758 1.00 92.88 95 SER A CA 1
ATOM 708 C C . SER A 1 95 ? -8.319 0.621 12.607 1.00 92.88 95 SER A C 1
ATOM 710 O O . SER A 1 95 ? -8.021 -0.542 12.861 1.00 92.88 95 SER A O 1
ATOM 712 N N . PHE A 1 96 ? -8.339 1.096 11.357 1.00 93.69 96 PHE A N 1
ATOM 713 C CA . PHE A 1 96 ? -7.998 0.276 10.199 1.00 93.69 96 PHE A CA 1
ATOM 714 C C . PHE A 1 96 ? -6.642 -0.408 10.393 1.00 93.69 96 PHE A C 1
ATOM 716 O O . PHE A 1 96 ? -6.575 -1.632 10.343 1.00 93.69 96 PHE A O 1
ATOM 723 N N . TYR A 1 97 ? -5.579 0.341 10.687 1.00 92.38 97 TYR A N 1
ATOM 724 C CA . TYR A 1 97 ? -4.246 -0.252 10.824 1.00 92.38 97 TYR A CA 1
ATOM 725 C C . TYR A 1 97 ? -4.076 -1.135 12.064 1.00 92.38 97 TYR A C 1
ATOM 727 O O . TYR A 1 97 ? -3.273 -2.064 12.027 1.00 92.38 97 TYR A O 1
ATOM 735 N N . ARG A 1 98 ? -4.816 -0.876 13.149 1.00 91.62 98 ARG A N 1
ATOM 736 C CA . ARG A 1 98 ? -4.779 -1.721 14.355 1.00 91.62 98 ARG A CA 1
ATOM 737 C C . ARG A 1 98 ? -5.517 -3.046 14.177 1.00 91.62 98 ARG A C 1
ATOM 739 O O . ARG A 1 98 ? -5.075 -4.057 14.716 1.00 91.62 98 ARG A O 1
ATOM 746 N N . ASP A 1 99 ? -6.636 -3.030 13.458 1.00 93.75 99 ASP A N 1
ATOM 747 C CA . ASP A 1 99 ? -7.589 -4.143 13.443 1.00 93.75 99 ASP A CA 1
ATOM 748 C C . ASP A 1 99 ? -7.507 -4.995 12.165 1.00 93.75 99 ASP A C 1
ATOM 750 O O . ASP A 1 99 ? -8.040 -6.106 12.123 1.00 93.75 99 ASP A O 1
ATOM 754 N N . THR A 1 100 ? -6.859 -4.488 11.115 1.00 94.62 100 THR A N 1
ATOM 755 C CA . THR A 1 100 ? -6.775 -5.165 9.817 1.00 94.62 100 THR A CA 1
ATOM 756 C C . THR A 1 100 ? -5.638 -6.177 9.775 1.00 94.62 100 THR A C 1
ATOM 758 O O . THR A 1 100 ? -4.497 -5.881 10.122 1.00 94.62 100 THR A O 1
ATOM 761 N N . ASP A 1 101 ? -5.944 -7.367 9.260 1.00 94.62 101 ASP A N 1
ATOM 762 C CA . ASP A 1 101 ? -4.944 -8.363 8.884 1.00 94.62 101 ASP A CA 1
ATOM 763 C C . ASP A 1 101 ? -4.269 -7.940 7.568 1.00 94.62 101 ASP A C 1
ATOM 765 O O . ASP A 1 101 ? -4.776 -8.192 6.470 1.00 94.62 101 ASP A O 1
ATOM 769 N N . ILE A 1 102 ? -3.153 -7.217 7.694 1.00 94.00 102 ILE A N 1
ATOM 770 C CA . ILE A 1 102 ? -2.396 -6.686 6.555 1.00 94.00 102 ILE A CA 1
ATOM 771 C C . ILE A 1 102 ? -1.840 -7.816 5.684 1.00 94.00 102 ILE A C 1
ATOM 773 O O . ILE A 1 102 ? -1.890 -7.715 4.460 1.00 94.00 102 ILE A O 1
ATOM 777 N N . ASP A 1 103 ? -1.387 -8.917 6.281 1.00 91.75 103 ASP A N 1
ATOM 778 C CA . ASP A 1 103 ? -0.849 -10.054 5.529 1.00 91.75 103 ASP A CA 1
ATOM 779 C C . ASP A 1 103 ? -1.942 -10.699 4.663 1.00 91.75 103 ASP A C 1
ATOM 781 O O . ASP A 1 103 ? -1.707 -11.051 3.506 1.00 91.75 103 ASP A O 1
ATOM 785 N N . ALA A 1 104 ? -3.171 -10.796 5.183 1.00 95.19 104 ALA A N 1
ATOM 786 C CA . ALA A 1 104 ? -4.312 -11.274 4.406 1.00 95.19 104 ALA A CA 1
ATOM 787 C C . ALA A 1 104 ? -4.715 -10.311 3.274 1.00 95.19 104 ALA A C 1
ATOM 789 O O . ALA A 1 104 ? -5.155 -10.772 2.214 1.00 95.19 104 ALA A O 1
ATOM 790 N N . LEU A 1 105 ? -4.572 -8.993 3.467 1.00 95.75 105 LEU A N 1
ATOM 791 C CA . LEU A 1 105 ? -4.784 -8.009 2.398 1.00 95.75 105 LEU A CA 1
ATOM 792 C C . LEU A 1 105 ? -3.743 -8.140 1.282 1.00 95.75 105 LEU A C 1
ATOM 794 O O . LEU A 1 105 ? -4.097 -8.043 0.107 1.00 95.75 105 LEU A O 1
ATOM 798 N N . LEU A 1 106 ? -2.482 -8.384 1.639 1.00 96.31 106 LEU A N 1
ATOM 799 C CA . LEU A 1 106 ? -1.346 -8.488 0.720 1.00 96.31 106 LEU A CA 1
ATOM 800 C C . LEU A 1 106 ? -1.163 -9.907 0.154 1.00 96.31 106 LEU A C 1
ATOM 802 O O . LEU A 1 106 ? -0.043 -10.386 -0.016 1.00 96.31 106 LEU A O 1
ATOM 806 N N . ASN A 1 107 ? -2.263 -10.595 -0.146 1.00 96.44 107 ASN A N 1
ATOM 807 C CA . ASN A 1 107 ? -2.209 -11.908 -0.785 1.00 96.44 107 ASN A CA 1
ATOM 808 C C . ASN A 1 107 ? -1.793 -11.819 -2.269 1.00 96.44 107 ASN A C 1
ATOM 810 O O . ASN A 1 107 ? -1.906 -10.770 -2.904 1.00 96.44 107 ASN A O 1
ATOM 814 N N . GLU A 1 108 ? -1.344 -12.950 -2.821 1.00 95.69 108 GLU A N 1
ATOM 815 C CA . GLU A 1 108 ? -0.818 -13.059 -4.192 1.00 95.69 108 GLU A CA 1
ATOM 816 C C . GLU A 1 108 ? -1.802 -12.535 -5.251 1.00 95.69 108 GLU A C 1
ATOM 818 O O . GLU A 1 108 ? -1.423 -11.711 -6.079 1.00 95.69 108 GLU A O 1
ATOM 823 N N . ASP A 1 109 ? -3.083 -12.911 -5.171 1.00 97.81 109 ASP A N 1
ATOM 824 C CA . ASP A 1 109 ? -4.105 -12.467 -6.129 1.00 97.81 109 ASP A CA 1
ATOM 825 C C . ASP A 1 109 ? -4.300 -10.938 -6.101 1.00 97.81 109 ASP A C 1
ATOM 827 O O . ASP A 1 109 ? -4.502 -10.301 -7.144 1.00 97.81 109 ASP A O 1
ATOM 831 N N . ALA A 1 110 ? -4.252 -10.327 -4.911 1.00 97.44 110 ALA A N 1
ATOM 832 C CA . ALA A 1 110 ? -4.368 -8.880 -4.745 1.00 97.44 110 ALA A CA 1
ATOM 833 C C . ALA A 1 110 ? -3.149 -8.148 -5.321 1.00 97.44 110 ALA A C 1
ATOM 835 O O . ALA A 1 110 ? -3.317 -7.152 -6.031 1.00 97.44 110 ALA A O 1
ATOM 836 N N . ILE A 1 111 ? -1.944 -8.667 -5.069 1.00 97.94 111 ILE A N 1
ATOM 837 C CA . ILE A 1 111 ? -0.689 -8.143 -5.621 1.00 97.94 111 ILE A CA 1
ATOM 838 C C . ILE A 1 111 ? -0.699 -8.228 -7.147 1.00 97.94 111 ILE A C 1
ATOM 840 O O . ILE A 1 111 ? -0.502 -7.210 -7.810 1.00 97.94 111 ILE A O 1
ATOM 844 N N . ASP A 1 112 ? -1.020 -9.389 -7.715 1.00 97.50 112 ASP A N 1
ATOM 845 C CA . ASP A 1 112 ? -1.094 -9.584 -9.165 1.00 97.50 112 ASP A CA 1
ATOM 846 C C . ASP A 1 112 ? -2.116 -8.647 -9.815 1.00 97.50 112 ASP A C 1
ATOM 848 O O . ASP A 1 112 ? -1.858 -8.044 -10.863 1.00 97.50 112 ASP A O 1
ATOM 852 N N . THR A 1 113 ? -3.272 -8.472 -9.170 1.00 97.81 113 THR A N 1
ATOM 853 C CA . THR A 1 113 ? -4.307 -7.541 -9.631 1.00 97.81 113 THR A CA 1
ATOM 854 C C . THR A 1 113 ? -3.804 -6.097 -9.615 1.00 97.81 113 THR A C 1
ATOM 856 O O . THR A 1 113 ? -3.994 -5.373 -10.596 1.00 97.81 113 THR A O 1
ATOM 859 N N . ALA A 1 114 ? -3.149 -5.668 -8.535 1.00 97.38 114 ALA A N 1
ATOM 860 C CA . ALA A 1 114 ? -2.603 -4.319 -8.414 1.00 97.38 114 ALA A CA 1
ATOM 861 C C . ALA A 1 114 ? -1.483 -4.064 -9.435 1.00 97.38 114 ALA A C 1
ATOM 863 O O . ALA A 1 114 ? -1.492 -3.026 -10.097 1.00 97.38 114 ALA A O 1
ATOM 864 N N . ILE A 1 115 ? -0.583 -5.027 -9.647 1.00 95.69 115 ILE A N 1
ATOM 865 C CA . ILE A 1 115 ? 0.463 -4.959 -10.678 1.00 95.69 115 ILE A CA 1
ATOM 866 C C . ILE A 1 115 ? -0.160 -4.829 -12.070 1.00 95.69 115 ILE A C 1
ATOM 868 O O . ILE A 1 115 ? 0.233 -3.961 -12.851 1.00 95.69 115 ILE A O 1
ATOM 872 N N . ALA A 1 116 ? -1.164 -5.649 -12.393 1.00 95.19 116 ALA A N 1
ATOM 873 C CA . ALA A 1 116 ? -1.843 -5.577 -13.684 1.00 95.19 116 ALA A CA 1
ATOM 874 C C . ALA A 1 116 ? -2.485 -4.199 -13.924 1.00 95.19 116 ALA A C 1
ATOM 876 O O . ALA A 1 116 ? -2.420 -3.676 -15.038 1.00 95.19 116 ALA A O 1
ATOM 877 N N . GLN A 1 117 ? -3.062 -3.593 -12.882 1.00 93.88 117 GLN A N 1
ATOM 878 C CA . GLN A 1 117 ? -3.598 -2.233 -12.948 1.00 93.88 117 GLN A CA 1
ATOM 879 C C . GLN A 1 117 ? -2.491 -1.201 -13.171 1.00 93.88 117 GLN A C 1
ATOM 881 O O . GLN A 1 117 ? -2.596 -0.410 -14.106 1.00 93.88 117 GLN A O 1
ATOM 886 N N . ILE A 1 118 ? -1.416 -1.237 -12.380 1.00 91.62 118 ILE A N 1
ATOM 887 C CA . ILE A 1 118 ? -0.287 -0.298 -12.492 1.00 91.62 118 ILE A CA 1
ATOM 888 C C . ILE A 1 118 ? 0.324 -0.342 -13.898 1.00 91.62 118 ILE A C 1
ATOM 890 O O . ILE A 1 118 ? 0.572 0.696 -14.507 1.00 91.62 118 ILE A O 1
ATOM 894 N N . ARG A 1 119 ? 0.497 -1.539 -14.468 1.00 91.81 119 ARG A N 1
ATOM 895 C CA . ARG A 1 119 ? 1.008 -1.718 -15.837 1.00 91.81 119 ARG A CA 1
ATOM 896 C C . ARG A 1 119 ? 0.082 -1.175 -16.923 1.00 91.81 119 ARG A C 1
ATOM 898 O O . ARG A 1 119 ? 0.543 -0.922 -18.033 1.00 91.81 119 ARG A O 1
ATOM 905 N N . SER A 1 120 ? -1.212 -1.037 -16.636 1.00 90.38 120 SER A N 1
ATOM 906 C CA . SER A 1 120 ? -2.184 -0.469 -17.576 1.00 90.38 120 SER A CA 1
ATOM 907 C C . SER A 1 120 ? -2.206 1.063 -17.576 1.00 90.38 120 SER A C 1
ATOM 909 O O . SER A 1 120 ? -2.817 1.661 -18.461 1.00 90.38 120 SER A O 1
ATOM 911 N N . GLU A 1 121 ? -1.537 1.699 -16.612 1.00 87.62 121 GLU A N 1
ATOM 912 C CA . GLU A 1 121 ? -1.513 3.149 -16.455 1.00 87.62 121 GLU A CA 1
ATOM 913 C C . GLU A 1 121 ? -0.370 3.794 -17.242 1.00 87.62 121 GLU A C 1
ATOM 915 O O . GLU A 1 121 ? 0.778 3.342 -17.231 1.00 87.62 121 GLU A O 1
ATOM 920 N N . GLU A 1 122 ? -0.679 4.907 -17.910 1.00 82.88 122 GLU A N 1
ATOM 921 C CA . GLU A 1 122 ? 0.336 5.742 -18.545 1.00 82.88 122 GLU A CA 1
ATOM 922 C C . GLU A 1 122 ? 1.092 6.543 -17.479 1.00 82.88 122 GLU A C 1
ATOM 924 O O . GLU A 1 122 ? 0.638 7.590 -17.017 1.00 82.88 122 GLU A O 1
ATOM 929 N N . ASN A 1 123 ? 2.273 6.054 -17.109 1.00 82.19 123 ASN A N 1
ATOM 930 C CA . ASN A 1 123 ? 3.183 6.740 -16.198 1.00 82.19 123 ASN A CA 1
ATOM 931 C C . ASN A 1 123 ? 4.250 7.501 -16.985 1.00 82.19 123 ASN A C 1
ATOM 933 O O . ASN A 1 123 ? 4.924 6.930 -17.846 1.00 82.19 123 ASN A O 1
ATOM 937 N N . MET A 1 124 ? 4.413 8.790 -16.680 1.00 85.19 124 MET A N 1
ATOM 938 C CA . MET A 1 124 ? 5.353 9.680 -17.362 1.00 85.19 124 MET A CA 1
ATOM 939 C C . MET A 1 124 ? 6.305 10.321 -16.352 1.00 85.19 124 MET A C 1
ATOM 941 O O . MET A 1 124 ? 5.859 10.949 -15.394 1.00 85.19 124 MET A O 1
ATOM 945 N N . PHE A 1 125 ? 7.606 10.222 -16.603 1.00 81.31 125 PHE A N 1
ATOM 946 C CA . PHE A 1 125 ? 8.632 10.990 -15.911 1.00 81.31 125 PHE A CA 1
ATOM 947 C C . PHE A 1 125 ? 8.692 12.383 -16.529 1.00 81.31 125 PHE A C 1
ATOM 949 O O . PHE A 1 125 ? 8.617 12.524 -17.752 1.00 81.31 125 PHE A O 1
ATOM 956 N N . VAL A 1 126 ? 8.807 13.415 -15.695 1.00 87.44 126 VAL A N 1
ATOM 957 C CA . VAL A 1 126 ? 9.004 14.795 -16.145 1.00 87.44 126 VAL A CA 1
ATOM 958 C C . VAL A 1 126 ? 10.444 15.175 -15.843 1.00 87.44 126 VAL A C 1
ATOM 960 O O . VAL A 1 126 ? 10.831 15.258 -14.681 1.00 87.44 126 VAL A O 1
ATOM 963 N N . ASN A 1 127 ? 11.221 15.401 -16.894 1.00 86.44 127 ASN A N 1
ATOM 964 C CA . ASN A 1 127 ? 12.604 15.843 -16.794 1.00 86.44 127 ASN A CA 1
ATOM 965 C C . ASN A 1 127 ? 12.690 17.306 -16.325 1.00 86.44 127 ASN A C 1
ATOM 967 O O . ASN A 1 127 ? 11.734 18.075 -16.451 1.00 86.44 127 ASN A O 1
ATOM 971 N N . ASP A 1 128 ? 13.876 17.724 -15.877 1.00 91.00 128 ASP A N 1
ATOM 972 C CA . ASP A 1 128 ? 14.150 19.102 -15.434 1.00 91.00 128 ASP A CA 1
ATOM 973 C C . ASP A 1 128 ? 13.880 20.162 -16.520 1.00 91.00 128 ASP A C 1
ATOM 975 O O . ASP A 1 128 ? 13.559 21.312 -16.218 1.00 91.00 128 ASP A O 1
ATOM 979 N N . ASP A 1 129 ? 13.996 19.785 -17.796 1.00 91.19 129 ASP A N 1
ATOM 980 C CA . ASP A 1 129 ? 13.703 20.647 -18.947 1.00 91.19 129 ASP A CA 1
ATOM 981 C C . ASP A 1 129 ? 12.204 20.700 -19.313 1.00 91.19 129 ASP A C 1
ATOM 983 O O . ASP A 1 129 ? 11.814 21.371 -20.273 1.00 91.19 129 ASP A O 1
ATOM 987 N N . GLY A 1 130 ? 11.356 20.006 -18.547 1.00 90.06 130 GLY A N 1
ATOM 988 C CA . GLY A 1 130 ? 9.913 19.901 -18.747 1.00 90.06 130 GLY A CA 1
ATOM 989 C C . GLY A 1 130 ? 9.490 18.889 -19.813 1.00 90.06 130 GLY A C 1
ATOM 990 O O . GLY A 1 130 ? 8.287 18.725 -20.046 1.00 90.06 130 GLY A O 1
ATOM 991 N N . SER A 1 131 ? 10.433 18.206 -20.469 1.00 91.44 131 SER A N 1
ATOM 992 C CA . SER A 1 131 ? 10.112 17.090 -21.359 1.00 91.44 131 SER A CA 1
ATOM 993 C C . SER A 1 131 ? 9.553 15.908 -20.568 1.00 91.44 131 SER A C 1
ATOM 995 O O . SER A 1 131 ? 9.802 15.766 -19.370 1.00 91.44 131 SER A O 1
ATOM 997 N N . LYS A 1 132 ? 8.757 15.069 -21.239 1.00 89.75 132 LYS A N 1
ATOM 998 C CA . LYS A 1 132 ? 8.168 13.877 -20.630 1.00 89.75 132 LYS A CA 1
ATOM 999 C C . LYS A 1 132 ? 8.620 12.621 -21.347 1.00 89.75 132 LYS A C 1
ATOM 1001 O O . LYS A 1 132 ? 8.572 12.575 -22.577 1.00 89.75 132 LYS A O 1
ATOM 1006 N N . GLU A 1 133 ? 8.964 11.599 -20.584 1.00 88.12 133 GLU A N 1
ATOM 1007 C CA . GLU A 1 133 ? 9.277 10.269 -21.098 1.00 88.12 133 GLU A CA 1
ATOM 1008 C C . GLU A 1 133 ? 8.487 9.193 -20.347 1.00 88.12 133 GLU A C 1
ATOM 1010 O O . GLU A 1 133 ? 8.079 9.430 -19.210 1.00 88.12 133 GLU A O 1
ATOM 1015 N N . PRO A 1 134 ? 8.215 8.031 -20.962 1.00 86.31 134 PRO A N 1
ATOM 1016 C CA . PRO A 1 134 ? 7.568 6.931 -20.260 1.00 86.31 134 PRO A CA 1
ATOM 1017 C C . PRO A 1 134 ? 8.370 6.510 -19.024 1.00 86.31 134 PRO A C 1
ATOM 1019 O O . PRO A 1 134 ? 9.588 6.367 -19.093 1.00 86.31 134 PRO A O 1
ATOM 1022 N N . ALA A 1 135 ? 7.670 6.273 -17.918 1.00 82.12 135 ALA A N 1
ATOM 1023 C CA . ALA A 1 135 ? 8.226 5.836 -16.633 1.00 82.12 135 ALA A CA 1
ATOM 1024 C C . ALA A 1 135 ? 7.539 4.581 -16.078 1.00 82.12 135 ALA A C 1
ATOM 1026 O O . ALA A 1 135 ? 7.736 4.230 -14.922 1.00 82.12 135 ALA A O 1
ATOM 1027 N N . GLY A 1 136 ? 6.681 3.947 -16.878 1.00 80.31 136 GLY A N 1
ATOM 1028 C CA . GLY A 1 136 ? 6.008 2.707 -16.507 1.00 80.31 136 GLY A CA 1
ATOM 1029 C C . GLY A 1 136 ? 6.849 1.465 -16.791 1.00 80.31 136 GLY A C 1
ATOM 1030 O O . GLY A 1 136 ? 8.015 1.541 -17.170 1.00 80.31 136 GLY A O 1
ATOM 1031 N N . TRP A 1 137 ? 6.212 0.305 -16.660 1.00 77.06 137 TRP A N 1
ATOM 1032 C CA . TRP A 1 137 ? 6.822 -0.998 -16.915 1.00 77.06 137 TRP A CA 1
ATOM 1033 C C . TRP A 1 137 ? 7.650 -1.060 -18.212 1.00 77.06 137 TRP A C 1
ATOM 1035 O O . TRP A 1 137 ? 7.189 -0.679 -19.291 1.00 77.06 137 TRP A O 1
ATOM 1045 N N . GLY A 1 138 ? 8.862 -1.615 -18.106 1.00 74.00 138 GLY A N 1
ATOM 1046 C CA . GLY A 1 138 ? 9.777 -1.822 -19.232 1.00 74.00 138 GLY A CA 1
ATOM 1047 C C . GLY A 1 138 ? 10.707 -0.644 -19.543 1.00 74.00 138 GLY A C 1
ATOM 1048 O O . GLY A 1 138 ? 11.431 -0.701 -20.540 1.00 74.00 138 GLY A O 1
ATOM 1049 N N . THR A 1 139 ? 10.708 0.408 -18.722 1.00 81.25 139 THR A N 1
ATOM 1050 C CA . THR A 1 139 ? 11.661 1.524 -18.810 1.00 81.25 139 THR A CA 1
ATOM 1051 C C . THR A 1 139 ? 12.879 1.276 -17.917 1.00 81.25 139 THR A C 1
ATOM 1053 O O . THR A 1 139 ? 12.902 0.353 -17.105 1.00 81.25 139 THR A O 1
ATOM 1056 N N . ALA A 1 140 ? 13.930 2.082 -18.078 1.00 76.12 140 ALA A N 1
ATOM 1057 C CA . ALA A 1 140 ? 15.150 1.940 -17.279 1.00 76.12 140 ALA A CA 1
ATOM 1058 C C . ALA A 1 140 ? 14.955 2.353 -15.809 1.00 76.12 140 ALA A C 1
ATOM 1060 O O . ALA A 1 140 ? 15.765 1.994 -14.964 1.00 76.12 140 ALA A O 1
ATOM 1061 N N . GLN A 1 141 ? 13.903 3.120 -15.531 1.00 71.75 141 GLN A N 1
ATOM 1062 C CA . GLN A 1 141 ? 13.566 3.688 -14.230 1.00 71.75 141 GLN A CA 1
ATOM 1063 C C . GLN A 1 141 ? 12.570 2.818 -13.445 1.00 71.75 141 GLN A C 1
ATOM 1065 O O . GLN A 1 141 ? 12.036 3.273 -12.440 1.00 71.75 141 GLN A O 1
ATOM 1070 N N . TYR A 1 142 ? 12.258 1.616 -13.938 1.00 81.00 142 TYR A N 1
ATOM 1071 C CA . TYR A 1 142 ? 11.196 0.774 -13.399 1.00 81.00 142 TYR A CA 1
ATOM 1072 C C . TYR A 1 142 ? 11.717 -0.636 -13.112 1.00 81.00 142 TYR A C 1
ATOM 1074 O O . TYR A 1 142 ? 11.801 -1.479 -14.011 1.00 81.00 142 TYR A O 1
ATOM 1082 N N . SER A 1 143 ? 12.080 -0.892 -11.856 1.00 89.81 143 SER A N 1
ATOM 1083 C CA . SER A 1 143 ? 12.478 -2.219 -11.388 1.00 89.81 143 SER A CA 1
ATOM 1084 C C . SER A 1 143 ? 11.261 -3.070 -10.992 1.00 89.81 143 SER A C 1
ATOM 1086 O O . SER A 1 143 ? 10.161 -2.564 -10.753 1.00 89.81 143 SER A O 1
ATOM 1088 N N . ALA A 1 144 ? 11.453 -4.390 -10.903 1.00 92.44 144 ALA A N 1
ATOM 1089 C CA . ALA A 1 144 ? 10.417 -5.296 -10.397 1.00 92.44 144 ALA A CA 1
ATOM 1090 C C . ALA A 1 144 ? 10.120 -5.060 -8.904 1.00 92.44 144 ALA A C 1
ATOM 1092 O O . ALA A 1 144 ? 8.985 -5.230 -8.467 1.00 92.44 144 ALA A O 1
ATOM 1093 N N . ASP A 1 145 ? 11.121 -4.637 -8.132 1.00 93.81 145 ASP A N 1
ATOM 1094 C CA . ASP A 1 145 ? 10.952 -4.300 -6.718 1.00 93.81 145 ASP A CA 1
ATOM 1095 C C . ASP A 1 145 ? 10.124 -3.025 -6.550 1.00 93.81 145 ASP A C 1
ATOM 1097 O O . ASP A 1 145 ? 9.186 -3.011 -5.757 1.00 93.81 145 ASP A O 1
ATOM 1101 N N . HIS A 1 146 ? 10.397 -1.989 -7.350 1.00 91.69 146 HIS A N 1
ATOM 1102 C CA . HIS A 1 146 ? 9.606 -0.761 -7.366 1.00 91.69 146 HIS A CA 1
ATOM 1103 C C . HIS A 1 146 ? 8.145 -1.031 -7.755 1.00 91.69 146 HIS A C 1
ATOM 1105 O O . HIS A 1 146 ? 7.222 -0.468 -7.164 1.00 91.69 146 HIS A O 1
ATOM 1111 N N . GLU A 1 147 ? 7.912 -1.917 -8.727 1.00 93.44 147 GLU A N 1
ATOM 1112 C CA . GLU A 1 147 ? 6.566 -2.356 -9.107 1.00 93.44 147 GLU A CA 1
ATOM 1113 C C . GLU A 1 147 ? 5.825 -3.030 -7.953 1.00 93.44 147 GLU A C 1
ATOM 1115 O O . GLU A 1 147 ? 4.674 -2.693 -7.669 1.00 93.44 147 GLU A O 1
ATOM 1120 N N . TYR A 1 148 ? 6.488 -3.977 -7.291 1.00 95.69 148 TYR A N 1
ATOM 1121 C CA . TYR A 1 148 ? 5.904 -4.733 -6.192 1.00 95.69 148 TYR A CA 1
ATOM 1122 C C . TYR A 1 148 ? 5.602 -3.826 -4.994 1.00 95.69 148 TYR A C 1
ATOM 1124 O O . TYR A 1 148 ? 4.508 -3.877 -4.434 1.00 95.69 148 TYR A O 1
ATOM 1132 N N . ASP A 1 149 ? 6.535 -2.943 -4.637 1.00 94.25 149 ASP A N 1
ATOM 1133 C CA . ASP A 1 149 ? 6.357 -1.937 -3.586 1.00 94.25 149 ASP A CA 1
ATOM 1134 C C . ASP A 1 149 ? 5.180 -0.993 -3.893 1.00 94.25 149 ASP A C 1
ATOM 1136 O O . ASP A 1 149 ? 4.305 -0.764 -3.052 1.00 94.25 149 ASP A O 1
ATOM 1140 N N . SER A 1 150 ? 5.081 -0.538 -5.146 1.00 93.00 150 SER A N 1
ATOM 1141 C CA . SER A 1 150 ? 3.959 0.276 -5.624 1.00 93.00 150 SER A CA 1
ATOM 1142 C C . SER A 1 150 ? 2.623 -0.468 -5.526 1.00 93.00 150 SER A C 1
ATOM 1144 O O . SER A 1 150 ? 1.604 0.132 -5.172 1.00 93.00 150 SER A O 1
ATOM 1146 N N . ALA A 1 151 ? 2.608 -1.772 -5.814 1.00 96.56 151 ALA A N 1
ATOM 1147 C CA . ALA A 1 151 ? 1.422 -2.614 -5.692 1.00 96.56 151 ALA A CA 1
ATOM 1148 C C . ALA A 1 151 ? 0.971 -2.757 -4.232 1.00 96.56 151 ALA A C 1
ATOM 1150 O O . ALA A 1 151 ? -0.210 -2.553 -3.945 1.00 96.56 151 ALA A O 1
ATOM 1151 N N . VAL A 1 152 ? 1.902 -3.018 -3.307 1.00 96.38 152 VAL A N 1
ATOM 1152 C CA . VAL A 1 152 ? 1.634 -3.052 -1.857 1.00 96.38 152 VAL A CA 1
ATOM 1153 C C . VAL A 1 152 ? 1.028 -1.728 -1.393 1.00 96.38 152 VAL A C 1
ATOM 1155 O O . VAL A 1 152 ? -0.042 -1.714 -0.781 1.00 96.38 152 VAL A O 1
ATOM 1158 N N . SER A 1 153 ? 1.665 -0.608 -1.740 1.00 93.56 153 SER A N 1
ATOM 1159 C CA . SER A 1 153 ? 1.194 0.734 -1.385 1.00 93.56 153 SER A CA 1
ATOM 1160 C C . SER A 1 153 ? -0.220 1.001 -1.913 1.00 93.56 153 SER A C 1
ATOM 1162 O O . SER A 1 153 ? -1.097 1.450 -1.173 1.00 93.56 153 SER A O 1
ATOM 1164 N N . ARG A 1 154 ? -0.492 0.646 -3.176 1.00 94.38 154 ARG A N 1
ATOM 1165 C CA . ARG A 1 154 ? -1.818 0.804 -3.782 1.00 94.38 154 ARG A CA 1
ATOM 1166 C C . ARG A 1 154 ? -2.896 -0.021 -3.083 1.00 94.38 154 ARG A C 1
ATOM 1168 O O . ARG A 1 154 ? -3.990 0.497 -2.875 1.00 94.38 154 ARG A O 1
ATOM 1175 N N . ILE A 1 155 ? -2.619 -1.275 -2.727 1.00 97.19 155 ILE A N 1
ATOM 1176 C CA . ILE A 1 155 ? -3.588 -2.123 -2.013 1.00 97.19 155 ILE A CA 1
ATOM 1177 C C . ILE A 1 155 ? -3.969 -1.480 -0.679 1.00 97.19 155 ILE A C 1
ATOM 1179 O O . ILE A 1 155 ? -5.156 -1.373 -0.372 1.00 97.19 155 ILE A O 1
ATOM 1183 N N . LEU A 1 156 ? -2.978 -1.009 0.081 1.00 94.12 156 LEU A N 1
ATOM 1184 C CA . LEU A 1 156 ? -3.206 -0.373 1.377 1.00 94.12 156 LEU A CA 1
ATOM 1185 C C . LEU A 1 156 ? -3.990 0.935 1.245 1.00 94.12 156 LEU A C 1
ATOM 1187 O O . LEU A 1 156 ? -4.976 1.113 1.957 1.00 94.12 156 LEU A O 1
ATOM 1191 N N . MET A 1 157 ? -3.614 1.812 0.308 1.00 91.25 157 MET A N 1
ATOM 1192 C CA . MET A 1 157 ? -4.344 3.062 0.058 1.00 91.25 157 MET A CA 1
AT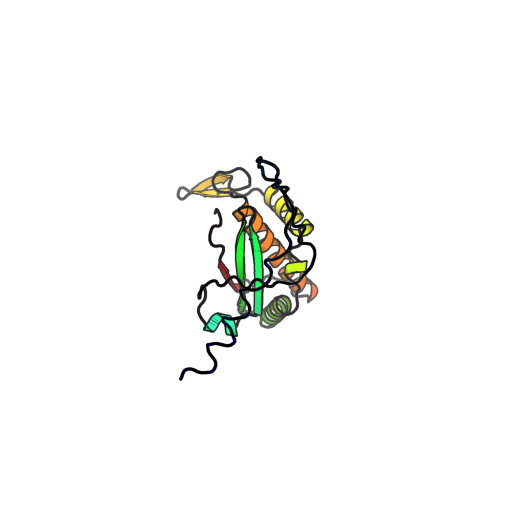OM 1193 C C . MET A 1 157 ? -5.799 2.794 -0.336 1.00 91.25 157 MET A C 1
ATOM 1195 O O . 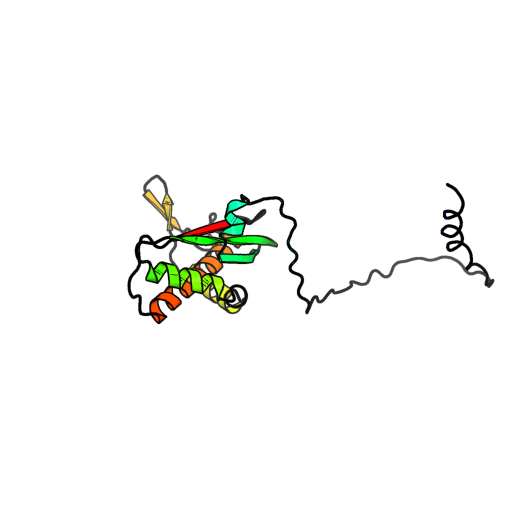MET A 1 157 ? -6.708 3.349 0.272 1.00 91.25 157 MET A O 1
ATOM 1199 N N . ASN A 1 158 ? -6.037 1.869 -1.270 1.00 94.00 158 ASN A N 1
ATOM 1200 C CA . ASN A 1 158 ? -7.392 1.513 -1.691 1.00 94.00 158 ASN A CA 1
ATOM 1201 C C . ASN A 1 158 ? -8.226 0.920 -0.542 1.00 94.00 158 ASN A C 1
ATOM 1203 O O . ASN A 1 158 ? -9.433 1.143 -0.480 1.00 94.00 158 ASN A O 1
ATOM 1207 N N . ALA A 1 159 ? -7.609 0.147 0.356 1.00 94.81 159 ALA A N 1
ATOM 1208 C CA . ALA A 1 159 ? -8.292 -0.429 1.510 1.00 94.81 159 ALA A CA 1
ATOM 1209 C C . ALA A 1 159 ? -8.653 0.637 2.559 1.00 94.81 159 ALA A C 1
ATOM 1211 O O . ALA A 1 159 ? -9.756 0.600 3.109 1.00 94.81 159 ALA A O 1
ATOM 1212 N N . VAL A 1 160 ? -7.760 1.603 2.795 1.00 92.12 160 VAL A N 1
ATOM 1213 C CA . VAL A 1 160 ? -8.030 2.772 3.643 1.00 92.12 160 VAL A CA 1
ATOM 1214 C C . VAL A 1 160 ? -9.162 3.613 3.054 1.00 92.12 160 VAL A C 1
ATOM 1216 O O . VAL A 1 160 ? -10.120 3.913 3.767 1.00 92.12 160 VAL A O 1
ATOM 1219 N N . ASP A 1 161 ? -9.107 3.922 1.758 1.00 90.81 161 ASP A N 1
ATOM 1220 C CA . ASP A 1 161 ? -10.151 4.683 1.063 1.00 90.81 161 ASP A CA 1
ATOM 1221 C C . ASP A 1 161 ? -11.503 3.964 1.145 1.00 90.81 161 ASP A C 1
ATOM 1223 O O . ASP A 1 161 ? -12.503 4.551 1.555 1.00 90.81 161 ASP A O 1
ATOM 1227 N N . ALA A 1 162 ? -11.535 2.657 0.865 1.00 92.81 162 ALA A N 1
ATOM 1228 C CA . ALA A 1 162 ? -12.753 1.858 0.975 1.00 92.81 162 ALA A CA 1
ATOM 1229 C C . ALA A 1 162 ? -13.317 1.834 2.406 1.00 92.81 162 ALA A C 1
ATOM 1231 O O . ALA A 1 162 ? -14.536 1.783 2.592 1.00 92.81 162 ALA A O 1
ATOM 1232 N N . LYS A 1 163 ? -12.451 1.865 3.426 1.00 92.88 163 LYS A N 1
ATOM 1233 C CA . LYS A 1 163 ? -12.865 1.932 4.830 1.00 92.88 163 LYS A CA 1
ATOM 1234 C C . LYS A 1 163 ? -13.470 3.294 5.167 1.00 92.88 163 LYS A C 1
ATOM 1236 O O . LYS A 1 163 ? -14.524 3.323 5.795 1.00 92.88 163 LYS A O 1
ATOM 1241 N N . LEU A 1 164 ? -12.856 4.392 4.733 1.00 91.19 164 LEU A N 1
ATOM 1242 C CA . LEU A 1 164 ? -13.400 5.744 4.911 1.00 91.19 164 LEU A CA 1
ATOM 1243 C C . LEU A 1 164 ? -14.761 5.894 4.212 1.00 91.19 164 LEU A C 1
ATOM 1245 O O . LEU A 1 164 ? -15.726 6.354 4.828 1.00 91.19 164 LEU A O 1
ATOM 1249 N N . ASP A 1 165 ? -14.874 5.400 2.978 1.00 91.62 165 ASP A N 1
ATOM 1250 C CA . ASP A 1 165 ? -16.126 5.383 2.217 1.00 91.62 165 ASP A CA 1
ATOM 1251 C C . ASP A 1 165 ? -17.223 4.574 2.928 1.00 91.62 165 ASP A C 1
ATOM 1253 O O . ASP A 1 165 ? -18.379 5.002 2.990 1.00 91.62 165 ASP A O 1
ATOM 1257 N N . ALA A 1 166 ? -16.878 3.413 3.497 1.00 91.75 166 ALA A N 1
ATOM 1258 C CA . ALA A 1 166 ? -17.821 2.559 4.220 1.00 91.75 166 ALA A CA 1
ATOM 1259 C C . ALA A 1 166 ? -18.372 3.211 5.501 1.00 91.75 166 ALA A C 1
ATOM 1261 O O . ALA A 1 166 ? -19.511 2.934 5.880 1.00 91.75 166 ALA A O 1
ATOM 1262 N N . GLU A 1 167 ? -17.596 4.091 6.138 1.00 91.44 167 GLU A N 1
ATOM 1263 C CA . GLU A 1 167 ? -18.021 4.892 7.296 1.00 91.44 167 GLU A CA 1
ATOM 1264 C C . GLU A 1 167 ? -18.754 6.185 6.880 1.00 91.44 167 GLU A C 1
ATOM 1266 O O . GLU A 1 167 ? -19.191 6.967 7.722 1.00 91.44 167 GLU A O 1
ATOM 1271 N N . GLY A 1 168 ? -18.954 6.408 5.575 1.00 88.81 168 GLY A N 1
ATOM 1272 C CA . GLY A 1 168 ? -19.688 7.555 5.041 1.00 88.81 168 GLY A CA 1
ATOM 1273 C C . GLY A 1 168 ? -18.875 8.850 4.976 1.00 88.81 168 GLY A C 1
ATOM 1274 O O . GLY A 1 168 ? -19.451 9.911 4.712 1.00 88.81 168 GLY A O 1
ATOM 1275 N N . LEU A 1 169 ? -17.557 8.778 5.174 1.00 84.38 169 LEU A N 1
ATOM 1276 C CA . LEU A 1 169 ? -16.649 9.911 5.033 1.00 84.38 169 LEU A CA 1
ATOM 1277 C C . LEU A 1 169 ? -16.268 10.096 3.566 1.00 84.38 169 LEU A C 1
ATOM 1279 O O . LEU A 1 169 ? -15.208 9.693 3.100 1.00 84.38 169 LEU A O 1
ATOM 1283 N N . LEU A 1 170 ? -17.184 10.726 2.831 1.00 71.56 170 LEU A N 1
ATOM 1284 C CA . LEU A 1 170 ? -16.988 11.072 1.429 1.00 71.56 170 LEU A CA 1
ATOM 1285 C C . LEU A 1 170 ? -16.236 12.403 1.324 1.00 71.56 170 LEU A C 1
ATOM 1287 O O . LEU A 1 170 ? -16.820 13.478 1.480 1.00 71.56 170 LEU A O 1
ATOM 1291 N N . GLY A 1 171 ? -14.945 12.338 1.020 1.00 60.78 171 GLY A N 1
ATOM 1292 C CA . GLY A 1 171 ? -14.115 13.516 0.787 1.00 60.78 171 GLY A CA 1
ATOM 1293 C C . GLY A 1 171 ? -12.694 13.319 1.291 1.00 60.78 171 GLY A C 1
ATOM 1294 O O . GLY A 1 171 ? -12.472 12.828 2.388 1.00 60.78 171 GLY A O 1
ATOM 1295 N N . PHE A 1 172 ? -11.725 13.723 0.477 1.00 61.91 172 PHE A N 1
ATOM 1296 C CA . PHE A 1 172 ? -10.312 13.613 0.814 1.00 61.91 172 PHE A CA 1
ATOM 1297 C C . PHE A 1 172 ? -9.933 14.719 1.810 1.00 61.91 172 PHE A C 1
ATOM 1299 O O . PHE A 1 172 ? -9.884 15.898 1.436 1.00 61.91 172 PHE A O 1
ATOM 1306 N N . ASP A 1 173 ? -9.663 14.365 3.069 1.00 73.31 173 ASP A N 1
ATOM 1307 C CA . ASP A 1 173 ? -8.891 15.246 3.945 1.00 73.31 173 ASP A CA 1
ATOM 1308 C C . ASP A 1 173 ? -7.474 15.332 3.368 1.00 73.31 173 ASP A C 1
ATOM 1310 O O . ASP A 1 173 ? -6.673 14.413 3.494 1.00 73.31 173 ASP A O 1
ATOM 1314 N N . GLN A 1 174 ? -7.169 16.452 2.704 1.00 73.00 174 GLN A N 1
ATOM 1315 C CA . GLN A 1 174 ? -5.867 16.680 2.065 1.00 73.00 174 GLN A CA 1
ATOM 1316 C C . GLN A 1 174 ? -4.692 16.676 3.042 1.00 73.00 174 GLN A C 1
ATOM 1318 O O . GLN A 1 174 ? -3.543 16.597 2.610 1.00 73.00 174 GLN A O 1
ATOM 1323 N N . ASN A 1 175 ? -4.975 16.779 4.339 1.00 79.94 175 ASN A N 1
ATOM 1324 C CA . ASN A 1 175 ? -3.975 16.733 5.389 1.00 79.94 175 ASN A CA 1
ATOM 1325 C C . ASN A 1 175 ? -3.888 15.350 6.045 1.00 79.94 175 ASN A C 1
ATOM 1327 O O . ASN A 1 175 ? -3.060 15.185 6.940 1.00 79.94 175 ASN A O 1
ATOM 1331 N N . LEU A 1 176 ? -4.717 14.383 5.627 1.00 81.94 176 LEU A N 1
ATOM 1332 C CA . LEU A 1 176 ? -4.677 13.024 6.144 1.00 81.94 176 LEU A CA 1
ATOM 1333 C C . LEU A 1 176 ? -3.413 12.327 5.646 1.00 81.94 176 LEU A C 1
ATOM 1335 O O . LEU A 1 176 ? -3.220 12.078 4.458 1.00 81.94 176 LEU A O 1
ATOM 1339 N N . THR A 1 177 ? -2.528 12.035 6.582 1.00 82.25 177 THR A N 1
ATOM 1340 C CA . THR A 1 177 ? -1.257 11.364 6.350 1.00 82.25 177 THR A CA 1
ATOM 1341 C C . THR A 1 177 ? -0.971 10.451 7.527 1.00 82.25 177 THR A C 1
ATOM 1343 O O . THR A 1 177 ? -1.460 10.672 8.631 1.00 82.25 177 THR A O 1
ATOM 1346 N N . TYR A 1 178 ? -0.165 9.423 7.323 1.00 79.94 178 TYR A N 1
ATOM 1347 C CA . TYR A 1 178 ? 0.356 8.621 8.417 1.00 79.94 178 TYR A CA 1
ATOM 1348 C C . TYR A 1 178 ? 1.875 8.655 8.380 1.00 79.94 178 TYR A C 1
ATOM 1350 O O . TYR A 1 178 ? 2.503 8.687 7.320 1.00 79.94 178 TYR A O 1
ATOM 1358 N N . LEU A 1 179 ? 2.482 8.655 9.562 1.00 73.94 179 LEU A N 1
ATOM 1359 C CA . LEU A 1 179 ? 3.922 8.518 9.687 1.00 73.94 179 LEU A CA 1
ATOM 1360 C C . LEU A 1 179 ? 4.302 7.068 9.383 1.00 73.94 179 LEU A C 1
ATOM 1362 O O . LEU A 1 179 ? 4.258 6.210 10.256 1.00 73.94 179 LEU A O 1
ATOM 1366 N N . GLY A 1 180 ? 4.645 6.787 8.131 1.00 79.06 180 GLY A N 1
ATOM 1367 C CA . GLY A 1 180 ? 5.216 5.512 7.711 1.00 79.06 180 GLY A CA 1
ATOM 1368 C C . GLY A 1 180 ? 6.741 5.562 7.707 1.00 79.06 180 GLY A C 1
ATOM 1369 O O . GLY A 1 180 ? 7.337 6.584 7.367 1.00 79.06 180 GLY A O 1
ATOM 1370 N N . ASN A 1 181 ? 7.389 4.458 8.061 1.00 78.62 181 ASN A N 1
ATOM 1371 C CA . ASN A 1 181 ? 8.805 4.259 7.770 1.00 78.62 181 ASN A CA 1
ATOM 1372 C C . ASN A 1 181 ? 8.967 2.854 7.205 1.00 78.62 181 ASN A C 1
ATOM 1374 O O . ASN A 1 181 ? 8.555 1.893 7.851 1.00 78.62 181 ASN A O 1
ATOM 1378 N N . GLY A 1 182 ? 9.534 2.768 6.005 1.00 84.06 182 GLY A N 1
ATOM 1379 C CA . GLY A 1 182 ? 9.813 1.528 5.293 1.00 84.06 182 GLY A CA 1
ATOM 1380 C C . GLY A 1 182 ? 11.318 1.332 5.148 1.00 84.06 182 GLY A C 1
ATOM 1381 O O . GLY A 1 182 ? 12.054 2.283 4.884 1.00 84.06 182 GLY A O 1
ATOM 1382 N N . ASN A 1 183 ? 11.791 0.104 5.327 1.00 89.06 183 ASN A N 1
ATOM 1383 C CA . ASN A 1 183 ? 13.189 -0.262 5.130 1.00 89.06 183 ASN A CA 1
ATOM 1384 C C . ASN A 1 183 ? 13.291 -1.586 4.381 1.00 89.06 183 ASN A C 1
ATOM 1386 O O . ASN A 1 183 ? 12.925 -2.639 4.904 1.00 89.06 183 ASN A O 1
ATOM 1390 N N . CYS A 1 184 ? 13.845 -1.499 3.176 1.00 91.38 184 CYS A N 1
ATOM 1391 C CA . CYS A 1 184 ? 14.061 -2.614 2.262 1.00 91.38 184 CYS A CA 1
ATOM 1392 C C . CYS A 1 184 ? 15.555 -2.709 1.908 1.00 91.38 184 CYS A C 1
ATOM 1394 O O . CYS A 1 184 ? 15.980 -2.289 0.826 1.00 91.38 184 CYS A O 1
ATOM 1396 N N . PRO A 1 185 ? 16.410 -3.170 2.837 1.00 91.31 185 PRO A N 1
ATOM 1397 C CA . PRO A 1 185 ? 17.836 -3.279 2.577 1.00 91.31 185 PRO A CA 1
ATOM 1398 C C . PRO A 1 185 ? 18.096 -4.303 1.467 1.00 91.31 185 PRO A C 1
ATOM 1400 O O . PRO A 1 185 ? 17.708 -5.463 1.571 1.00 91.31 185 PRO A O 1
ATOM 1403 N N . GLY A 1 186 ? 18.811 -3.870 0.428 1.00 89.62 186 GLY A N 1
ATOM 1404 C CA . GLY A 1 186 ? 19.156 -4.714 -0.718 1.00 89.62 186 GLY A CA 1
ATOM 1405 C C . GLY A 1 186 ? 18.120 -4.737 -1.844 1.00 89.62 186 GLY A C 1
ATOM 1406 O O . GLY A 1 186 ? 18.325 -5.494 -2.787 1.00 89.62 186 GLY A O 1
ATOM 1407 N N . ALA A 1 187 ? 17.064 -3.920 -1.761 1.00 91.56 187 ALA A N 1
ATOM 1408 C CA . ALA A 1 187 ? 16.129 -3.704 -2.862 1.00 91.56 187 ALA A CA 1
ATOM 1409 C C . ALA A 1 187 ? 16.797 -3.011 -4.063 1.00 91.56 187 ALA A C 1
ATOM 1411 O O . ALA A 1 187 ? 17.726 -2.212 -3.892 1.00 91.56 187 ALA A O 1
ATOM 1412 N N . ASP A 1 188 ? 16.300 -3.309 -5.261 1.00 90.06 188 ASP A N 1
ATOM 1413 C CA . ASP A 1 188 ? 16.687 -2.670 -6.522 1.00 90.06 188 ASP A CA 1
ATOM 1414 C C . ASP A 1 188 ? 15.671 -1.574 -6.874 1.00 90.06 188 ASP A C 1
ATOM 1416 O O . ASP A 1 188 ? 14.528 -1.891 -7.183 1.00 90.06 188 ASP A O 1
ATOM 1420 N N . TRP A 1 189 ? 16.039 -0.293 -6.801 1.00 88.50 189 TRP A N 1
ATOM 1421 C CA . TRP A 1 189 ? 15.110 0.832 -7.014 1.00 88.50 189 TRP A CA 1
ATOM 1422 C C . TRP A 1 189 ? 15.259 1.468 -8.392 1.00 88.50 189 TRP A C 1
ATOM 1424 O O . TRP A 1 189 ? 16.411 1.784 -8.770 1.00 88.50 189 TRP A O 1
#

Nearest PDB structures (foldseek):
  8wgh-assembly1_K  TM=4.477E-01  e=1.134E+00  Fittonia albivenis
  8j7b-assembly1_K  TM=4.101E-01  e=1.134E+00  Arabidopsis thaliana